Protein AF-A0A2G6EF07-F1 (afdb_monomer_lite)

Structure (mmCIF, N/CA/C/O backbone):
data_AF-A0A2G6EF07-F1
#
_entry.id   AF-A0A2G6EF07-F1
#
loop_
_atom_site.group_PDB
_atom_site.id
_atom_site.type_symbol
_atom_site.label_atom_id
_atom_site.label_alt_id
_atom_site.label_comp_id
_atom_site.label_asym_id
_atom_site.label_entity_id
_atom_site.label_seq_id
_atom_site.pdbx_PDB_ins_code
_atom_site.Cartn_x
_atom_site.Cartn_y
_atom_site.Cartn_z
_atom_site.occupancy
_atom_site.B_iso_or_equiv
_atom_site.auth_seq_id
_atom_site.auth_comp_id
_atom_site.auth_asym_id
_atom_site.auth_atom_id
_atom_site.pdbx_PDB_model_num
ATOM 1 N N . MET A 1 1 ? -58.472 3.103 -14.086 1.00 36.53 1 MET A N 1
ATOM 2 C CA . MET A 1 1 ? -58.640 4.545 -13.766 1.00 36.53 1 MET A CA 1
ATOM 3 C C . MET A 1 1 ? -57.363 4.994 -13.064 1.00 36.53 1 MET A C 1
ATOM 5 O O . MET A 1 1 ? -57.056 4.380 -12.065 1.00 36.53 1 MET A O 1
ATOM 9 N N . LYS A 1 2 ? -56.536 5.950 -13.488 1.00 37.47 2 LYS A N 1
ATOM 10 C CA . LYS A 1 2 ? -56.571 6.973 -14.540 1.00 37.47 2 LYS A CA 1
ATOM 11 C C . LYS A 1 2 ? -55.127 7.166 -15.034 1.00 37.47 2 LYS A C 1
ATOM 13 O O . LYS A 1 2 ? -54.228 7.330 -14.221 1.00 37.47 2 LYS A O 1
ATOM 18 N N . ALA A 1 3 ? -54.949 7.191 -16.350 1.00 42.94 3 ALA A N 1
ATOM 19 C CA . ALA A 1 3 ? -53.781 7.760 -17.009 1.00 42.94 3 ALA A CA 1
ATOM 20 C C . ALA A 1 3 ? -53.856 9.292 -16.958 1.00 42.94 3 ALA A C 1
ATOM 22 O O . ALA A 1 3 ? -54.953 9.832 -17.119 1.00 42.94 3 ALA A O 1
ATOM 23 N N . ARG A 1 4 ? -52.718 9.982 -16.814 1.00 43.59 4 ARG A N 1
ATOM 24 C CA . ARG A 1 4 ? -52.535 11.354 -17.310 1.00 43.59 4 ARG A CA 1
ATOM 25 C C . ARG A 1 4 ? -51.080 11.597 -17.719 1.00 43.59 4 ARG A C 1
ATOM 27 O O . ARG A 1 4 ? -50.196 11.710 -16.882 1.00 43.59 4 ARG A O 1
ATOM 34 N N . SER A 1 5 ? -50.902 11.670 -19.035 1.00 43.81 5 SER A N 1
ATOM 35 C CA . SER A 1 5 ? -49.857 12.401 -19.754 1.00 43.81 5 SER A CA 1
ATOM 36 C C . SER A 1 5 ? -49.979 13.921 -19.544 1.00 43.81 5 SER A C 1
ATOM 38 O O . SER A 1 5 ? -50.978 14.366 -18.975 1.00 43.81 5 SER A O 1
ATOM 40 N N . VAL A 1 6 ? -49.025 14.661 -20.140 1.00 36.97 6 VAL A N 1
ATOM 41 C CA . VAL A 1 6 ? -48.949 16.114 -20.463 1.00 36.97 6 VAL A CA 1
ATOM 42 C C . VAL A 1 6 ? -47.773 16.761 -19.716 1.00 36.97 6 VAL A C 1
ATOM 44 O O . VAL A 1 6 ? -47.653 16.574 -18.517 1.00 36.97 6 VAL A O 1
ATOM 47 N N . ALA A 1 7 ? -46.896 17.577 -20.296 1.00 32.59 7 ALA A N 1
ATOM 48 C CA . ALA A 1 7 ? -46.483 17.861 -21.667 1.00 32.59 7 ALA A CA 1
ATOM 49 C C . ALA A 1 7 ? -45.235 18.757 -21.566 1.00 32.59 7 ALA A C 1
ATOM 51 O O . ALA A 1 7 ? -45.038 19.470 -20.584 1.00 32.59 7 ALA A O 1
ATOM 52 N N . LEU A 1 8 ? -44.439 18.717 -22.627 1.00 36.16 8 LEU A N 1
ATOM 53 C CA . LEU A 1 8 ? -43.364 19.639 -22.969 1.00 36.16 8 LEU A CA 1
ATOM 54 C C . LEU A 1 8 ? -43.846 21.107 -22.975 1.00 36.16 8 LEU A C 1
ATOM 56 O O . LEU A 1 8 ? -44.898 21.395 -23.546 1.00 36.16 8 LEU A O 1
ATOM 60 N N . ALA A 1 9 ? -43.034 22.035 -22.465 1.00 32.41 9 ALA A N 1
ATOM 61 C CA . ALA A 1 9 ? -43.120 23.453 -22.817 1.00 32.41 9 ALA A CA 1
ATOM 62 C C . ALA A 1 9 ? -41.716 24.080 -22.857 1.00 32.41 9 ALA A C 1
ATOM 64 O O . ALA A 1 9 ? -41.118 24.394 -21.831 1.00 32.41 9 ALA A O 1
ATOM 65 N N . LEU A 1 10 ? -41.214 24.239 -24.084 1.00 32.50 10 LEU A N 1
ATOM 66 C CA . LEU A 1 10 ? -40.155 25.170 -24.461 1.00 32.50 10 LEU A CA 1
ATOM 67 C C . LEU A 1 10 ? -40.640 26.608 -24.215 1.00 32.50 10 LEU A C 1
ATOM 69 O O . LEU A 1 10 ? -41.714 26.971 -24.693 1.00 32.50 10 LEU A O 1
ATOM 73 N N . ALA A 1 11 ? -39.809 27.452 -23.606 1.00 32.22 11 ALA A N 1
ATOM 74 C CA . ALA A 1 11 ? -39.876 28.894 -23.818 1.00 32.22 11 ALA A CA 1
ATOM 75 C C . ALA A 1 11 ? -38.474 29.503 -23.731 1.00 32.22 11 ALA A C 1
ATOM 77 O O . ALA A 1 11 ? -37.816 29.471 -22.695 1.00 32.22 11 ALA A O 1
ATOM 78 N N . MET A 1 12 ? -38.041 30.028 -24.875 1.00 33.69 12 MET A N 1
ATOM 79 C CA . MET A 1 12 ? -36.867 30.869 -25.062 1.00 33.69 12 MET A CA 1
ATOM 80 C C . MET A 1 12 ? -36.991 32.165 -24.256 1.00 33.69 12 MET A C 1
ATOM 82 O O . MET A 1 12 ? -38.053 32.786 -24.260 1.00 33.69 12 MET A O 1
ATOM 86 N N . LEU A 1 13 ? -35.873 32.665 -23.733 1.00 31.97 13 LEU A N 1
ATOM 87 C CA . LEU A 1 13 ? -35.645 34.106 -23.707 1.00 31.97 13 LEU A CA 1
ATOM 88 C C . LEU A 1 13 ? -34.158 34.412 -23.869 1.00 31.97 13 LEU A C 1
ATOM 90 O O . LEU A 1 13 ? -33.326 34.112 -23.019 1.00 31.97 13 LEU A O 1
ATOM 94 N N . ALA A 1 14 ? -33.866 34.986 -25.032 1.00 34.47 14 ALA A N 1
ATOM 95 C CA . ALA A 1 14 ? -32.604 35.588 -25.394 1.00 34.47 14 ALA A CA 1
ATOM 96 C C . ALA A 1 14 ? -32.431 36.916 -24.642 1.00 34.47 14 ALA A C 1
ATOM 98 O O . ALA A 1 14 ? -33.328 37.759 -24.645 1.00 34.47 14 ALA A O 1
ATOM 99 N N . GLY A 1 15 ? -31.257 37.111 -24.050 1.00 31.45 15 GLY A N 1
ATOM 100 C CA . GLY A 1 15 ? -30.807 38.378 -23.488 1.00 31.45 15 GLY A CA 1
ATOM 101 C C . GLY A 1 15 ? -29.323 38.535 -23.778 1.00 31.45 15 GLY A C 1
ATOM 102 O O . GLY A 1 15 ? -28.492 37.893 -23.147 1.00 31.45 15 GLY A O 1
ATOM 103 N N . ALA A 1 16 ? -29.016 39.334 -24.795 1.00 37.06 16 ALA A N 1
ATOM 104 C CA . ALA A 1 16 ? -27.673 39.606 -25.275 1.00 37.06 16 ALA A CA 1
ATOM 105 C C . ALA A 1 16 ? -26.849 40.403 -24.251 1.00 37.06 16 ALA A C 1
ATOM 107 O O . ALA A 1 16 ? -27.264 41.478 -23.824 1.00 37.06 16 ALA A O 1
ATOM 108 N N . LEU A 1 17 ? -25.636 39.932 -23.962 1.00 36.09 17 LEU A N 1
ATOM 109 C CA . LEU A 1 17 ? -24.527 40.775 -23.524 1.00 36.09 17 LEU A CA 1
ATOM 110 C C . LEU A 1 17 ? -23.351 40.522 -24.465 1.00 36.09 17 LEU A C 1
ATOM 112 O O . LEU A 1 17 ? -22.680 39.496 -24.415 1.00 36.09 17 LEU A O 1
ATOM 116 N N . MET A 1 18 ? -23.159 41.478 -25.372 1.00 38.94 18 MET A N 1
ATOM 117 C CA . MET A 1 18 ? -21.941 41.629 -26.151 1.00 38.94 18 MET A CA 1
ATOM 118 C C . MET A 1 18 ? -20.821 42.103 -25.223 1.00 38.94 18 MET A C 1
ATOM 120 O O . MET A 1 18 ? -20.839 43.247 -24.771 1.00 38.94 18 MET A O 1
ATOM 124 N N . GLN A 1 19 ? -19.823 41.256 -24.996 1.00 42.25 19 GLN A N 1
ATOM 125 C CA . GLN A 1 19 ? -18.489 41.685 -24.593 1.00 42.25 19 GLN A CA 1
ATOM 126 C C . GLN A 1 19 ? -17.489 41.068 -25.564 1.00 42.25 19 GLN A C 1
ATOM 128 O O . GLN A 1 19 ? -17.275 39.859 -25.600 1.00 42.25 19 GLN A O 1
ATOM 133 N N . GLY A 1 20 ? -16.936 41.932 -26.412 1.00 40.44 20 GLY A N 1
ATOM 134 C CA . GLY A 1 20 ? -15.814 41.597 -27.266 1.00 40.44 20 GLY A CA 1
ATOM 135 C C . GLY A 1 20 ? -14.568 41.409 -26.414 1.00 40.44 20 GLY A C 1
ATOM 136 O O . GLY A 1 20 ? -14.108 42.352 -25.776 1.00 40.44 20 GLY A O 1
ATOM 137 N N . CYS A 1 21 ? -14.003 40.208 -26.461 1.00 38.09 21 CYS A N 1
ATOM 138 C CA . CYS A 1 21 ? -12.603 39.982 -26.148 1.00 38.09 21 CYS A CA 1
ATOM 139 C C . CYS A 1 21 ? -11.904 39.630 -27.457 1.00 38.09 21 CYS A C 1
ATOM 141 O O . CYS A 1 21 ? -12.291 38.707 -28.173 1.00 38.09 21 CYS A O 1
ATOM 143 N N . ALA A 1 22 ? -10.920 40.457 -27.792 1.00 36.41 22 ALA A N 1
ATOM 144 C CA . ALA A 1 22 ? -10.083 40.331 -28.962 1.00 36.41 22 ALA A CA 1
ATOM 145 C C . ALA A 1 22 ? -9.444 38.938 -29.028 1.00 36.41 22 ALA A C 1
ATOM 147 O O . ALA A 1 22 ? -8.891 38.440 -28.048 1.00 36.41 22 ALA A O 1
ATOM 148 N N . SER A 1 23 ? -9.502 38.342 -30.216 1.00 40.06 23 SER A N 1
ATOM 149 C CA . SER A 1 23 ? -8.785 37.126 -30.574 1.00 40.06 23 SER A CA 1
ATOM 150 C C . SER A 1 23 ? -7.283 37.420 -30.608 1.00 40.06 23 SER A C 1
ATOM 152 O O . SER A 1 23 ? -6.715 37.707 -31.659 1.00 40.06 23 SER A O 1
ATOM 154 N N . GLY A 1 24 ? -6.643 37.387 -29.441 1.00 34.88 24 GLY A N 1
ATOM 155 C CA . GLY A 1 24 ? -5.199 37.266 -29.320 1.00 34.88 24 GLY A CA 1
ATOM 156 C C . GLY A 1 24 ? -4.818 35.818 -29.593 1.00 34.88 24 GLY A C 1
ATOM 157 O O . GLY A 1 24 ? -4.947 34.964 -28.722 1.00 34.88 24 GLY A O 1
ATOM 158 N N . SER A 1 25 ? -4.378 35.527 -30.815 1.00 38.41 25 SER A N 1
ATOM 159 C CA . SER A 1 25 ? -3.672 34.289 -31.125 1.00 38.41 25 SER A CA 1
ATOM 160 C C . SER A 1 25 ? -2.367 34.279 -30.331 1.00 38.41 25 SER A C 1
ATOM 162 O O . SER A 1 25 ? -1.366 34.840 -30.780 1.00 38.41 25 SER A O 1
ATOM 164 N N . ASN A 1 26 ? -2.379 33.687 -29.136 1.00 36.84 26 ASN A N 1
ATOM 165 C CA . ASN A 1 26 ? -1.142 33.357 -28.446 1.00 36.84 26 ASN A CA 1
ATOM 166 C C . ASN A 1 26 ? -0.390 32.354 -29.330 1.00 36.84 26 ASN A C 1
ATOM 168 O O . ASN A 1 26 ? -0.936 31.282 -29.615 1.00 36.84 26 ASN A O 1
ATOM 172 N N . PRO A 1 27 ? 0.827 32.669 -29.806 1.00 37.47 27 PRO A N 1
ATOM 173 C CA . PRO A 1 27 ? 1.654 31.663 -30.439 1.00 37.47 27 PRO A CA 1
ATOM 174 C C . PRO A 1 27 ? 1.892 30.565 -29.402 1.00 37.47 27 PRO A C 1
ATOM 176 O O . PRO A 1 27 ? 2.454 30.823 -28.337 1.00 37.47 27 PRO A O 1
ATOM 179 N N . ARG A 1 28 ? 1.431 29.343 -29.704 1.00 37.25 28 ARG A N 1
ATOM 180 C CA . ARG A 1 28 ? 1.896 28.139 -29.011 1.00 37.25 28 ARG A CA 1
ATOM 181 C C . ARG A 1 28 ? 3.423 28.222 -28.973 1.00 37.25 28 ARG A C 1
ATOM 183 O O . ARG A 1 28 ? 4.017 28.346 -30.050 1.00 37.25 28 ARG A O 1
ATOM 190 N N . PRO A 1 29 ? 4.075 28.157 -27.802 1.00 39.28 29 PRO A N 1
ATOM 191 C CA . PRO A 1 29 ? 5.494 27.878 -27.773 1.00 39.28 29 PRO A CA 1
ATOM 192 C C . PRO A 1 29 ? 5.674 26.472 -28.352 1.00 39.28 29 PRO A C 1
ATOM 194 O O . PRO A 1 29 ? 5.520 25.467 -27.673 1.00 39.28 29 PRO A O 1
ATOM 197 N N . SER A 1 30 ? 5.975 26.415 -29.649 1.00 40.56 30 SER A N 1
ATOM 198 C CA . SER A 1 30 ? 6.574 25.273 -30.337 1.00 40.56 30 SER A CA 1
ATOM 199 C C . SER A 1 30 ? 8.021 25.137 -29.856 1.00 40.56 30 SER A C 1
ATOM 201 O O . SER A 1 30 ? 8.973 25.253 -30.626 1.00 40.56 30 SER A O 1
ATOM 203 N N . GLY A 1 31 ? 8.190 24.973 -28.550 1.00 38.69 31 GLY A N 1
ATOM 204 C CA . GLY A 1 31 ? 9.398 24.441 -27.964 1.00 38.69 31 GLY A CA 1
ATOM 205 C C . GLY A 1 31 ? 9.125 22.973 -27.729 1.00 38.69 31 GLY A C 1
ATOM 206 O O . GLY A 1 31 ? 8.597 22.622 -26.682 1.00 38.69 31 GLY A O 1
ATOM 207 N N . ALA A 1 32 ? 9.474 22.129 -28.699 1.00 41.34 32 ALA A N 1
ATOM 208 C CA . ALA A 1 32 ? 9.810 20.744 -28.413 1.00 41.34 32 ALA A CA 1
ATOM 209 C C . ALA A 1 32 ? 11.048 20.781 -27.504 1.00 41.34 32 ALA A C 1
ATOM 211 O O . ALA A 1 32 ? 12.185 20.694 -27.967 1.00 41.34 32 ALA A O 1
ATOM 212 N N . GLY A 1 33 ? 10.833 21.065 -26.218 1.00 38.72 33 GLY A N 1
ATOM 213 C CA . GLY A 1 33 ? 11.821 20.797 -25.195 1.00 38.72 33 GLY A CA 1
ATOM 214 C C . GLY A 1 33 ? 12.020 19.298 -25.240 1.00 38.72 33 GLY A C 1
ATOM 215 O O . GLY A 1 33 ? 11.061 18.555 -25.054 1.00 38.72 33 GLY A O 1
ATOM 216 N N . ALA A 1 34 ? 13.226 18.862 -25.599 1.00 41.41 34 ALA A N 1
ATOM 217 C CA . ALA A 1 34 ? 13.585 17.462 -25.498 1.00 41.41 34 ALA A CA 1
ATOM 218 C C . ALA A 1 34 ? 13.209 17.011 -24.086 1.00 41.41 34 ALA A C 1
ATOM 220 O O . ALA A 1 34 ? 13.721 17.572 -23.117 1.00 41.41 34 ALA A O 1
ATOM 221 N N . ILE A 1 35 ? 12.265 16.074 -23.992 1.00 46.84 35 ILE A N 1
ATOM 222 C CA . ILE A 1 35 ? 11.894 15.441 -22.735 1.00 46.84 35 ILE A CA 1
ATOM 223 C C . ILE A 1 35 ? 13.198 14.869 -22.190 1.00 46.84 35 ILE A C 1
ATOM 225 O O . ILE A 1 35 ? 13.818 13.996 -22.806 1.00 46.84 35 ILE A O 1
ATOM 229 N N . GLU A 1 36 ? 13.697 15.469 -21.113 1.00 49.44 36 GLU A N 1
ATOM 230 C CA . GLU A 1 36 ? 14.942 15.043 -20.503 1.00 49.44 36 GLU A CA 1
ATOM 231 C C . GLU A 1 36 ? 14.675 13.631 -19.983 1.00 49.44 36 GLU A C 1
ATOM 233 O O . GLU A 1 36 ? 13.863 13.437 -19.075 1.00 49.44 36 GLU A O 1
ATOM 238 N N . LYS A 1 37 ? 15.267 12.620 -20.641 1.00 54.72 37 LYS A N 1
ATOM 239 C CA . LYS A 1 37 ? 15.127 11.221 -20.221 1.00 54.72 37 LYS A CA 1
ATOM 240 C C . LYS A 1 37 ? 15.399 11.157 -18.721 1.00 54.72 37 LYS A C 1
ATOM 242 O O . LYS A 1 37 ? 16.347 11.819 -18.293 1.00 54.72 37 LYS A O 1
ATOM 247 N N . PRO A 1 38 ? 14.620 10.387 -17.938 1.00 54.72 38 PRO A N 1
ATOM 248 C CA . PRO A 1 38 ? 14.758 10.351 -16.490 1.00 54.72 38 PRO A CA 1
ATOM 249 C C . PRO A 1 38 ? 16.209 10.024 -16.137 1.00 54.72 38 PRO A C 1
ATOM 251 O O . PRO A 1 38 ? 16.686 8.899 -16.289 1.00 54.72 38 PRO A O 1
ATOM 254 N N . THR A 1 39 ? 16.934 11.060 -15.739 1.00 55.44 39 THR A N 1
ATOM 255 C CA . THR A 1 39 ? 18.313 11.000 -15.289 1.00 55.44 39 THR A CA 1
ATOM 256 C C . THR A 1 39 ? 18.269 11.196 -13.784 1.00 55.44 39 THR A C 1
ATOM 258 O O . THR A 1 39 ? 17.585 12.084 -13.286 1.00 55.44 39 THR A O 1
ATOM 261 N N . GLY A 1 40 ? 18.998 10.361 -13.044 1.00 60.44 40 GLY A N 1
ATOM 262 C CA . GLY A 1 40 ? 19.505 10.808 -11.748 1.00 60.44 40 GLY A CA 1
ATOM 263 C C . GLY A 1 40 ? 18.935 10.194 -10.474 1.00 60.44 40 GLY A C 1
ATOM 264 O O . GLY A 1 40 ? 19.213 10.754 -9.420 1.00 60.44 40 GLY A O 1
ATOM 265 N N . VAL A 1 41 ? 18.240 9.050 -10.494 1.00 73.06 41 VAL A N 1
ATOM 266 C CA . VAL A 1 41 ? 18.109 8.284 -9.238 1.00 73.06 41 VAL A CA 1
ATOM 267 C C . VAL A 1 41 ? 19.338 7.399 -9.081 1.00 73.06 41 VAL A C 1
ATOM 269 O O . VAL A 1 41 ? 19.594 6.520 -9.906 1.00 73.06 41 VAL A O 1
ATOM 272 N N . SER A 1 42 ? 20.122 7.682 -8.043 1.00 86.75 42 SER A N 1
ATOM 273 C CA . SER A 1 42 ? 21.303 6.900 -7.687 1.00 86.75 42 SER A CA 1
ATOM 274 C C . SER A 1 42 ? 20.888 5.479 -7.313 1.00 86.75 42 SER A C 1
ATOM 276 O O . SER A 1 42 ? 19.868 5.280 -6.651 1.00 86.75 42 SER A O 1
ATOM 278 N N . TRP A 1 43 ? 21.665 4.479 -7.727 1.00 90.56 43 TRP A N 1
ATOM 279 C CA . TRP A 1 43 ? 21.329 3.079 -7.456 1.00 90.56 43 TRP A CA 1
ATO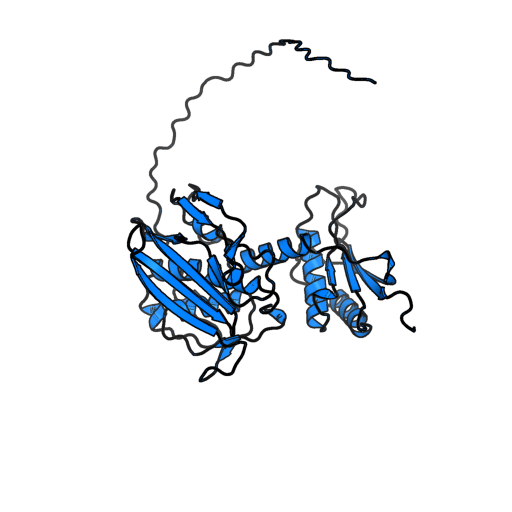M 280 C C . TRP A 1 43 ? 21.297 2.779 -5.945 1.00 90.56 43 TRP A C 1
ATOM 282 O O . TRP A 1 43 ? 20.553 1.906 -5.503 1.00 90.56 43 TRP A O 1
ATOM 292 N N . GLU A 1 44 ? 22.040 3.553 -5.149 1.00 92.50 44 GLU A N 1
ATOM 293 C CA . GLU A 1 44 ? 22.102 3.502 -3.689 1.00 92.50 44 GLU A CA 1
ATOM 294 C C . GLU A 1 44 ? 20.729 3.716 -3.037 1.00 92.50 44 GLU A C 1
ATOM 296 O O . GLU A 1 44 ? 20.449 3.134 -1.991 1.00 92.50 44 GLU A O 1
ATOM 301 N N . THR A 1 45 ? 19.839 4.494 -3.664 1.00 90.94 45 THR A N 1
ATOM 302 C CA . THR A 1 45 ? 18.467 4.715 -3.177 1.00 90.94 45 THR A CA 1
ATOM 303 C C . THR A 1 45 ? 17.631 3.432 -3.198 1.00 90.94 45 THR A C 1
ATOM 305 O O . THR A 1 45 ? 16.661 3.321 -2.452 1.00 90.94 45 THR A O 1
ATOM 308 N N . PHE A 1 46 ? 18.015 2.448 -4.013 1.00 92.88 46 PHE A N 1
ATOM 309 C CA . PHE A 1 46 ? 17.319 1.169 -4.149 1.00 92.88 46 PHE A CA 1
ATOM 310 C C . PHE A 1 46 ? 17.925 0.048 -3.305 1.00 92.88 46 PHE A C 1
ATOM 312 O O . PHE A 1 46 ? 17.516 -1.100 -3.459 1.00 92.88 46 PHE A O 1
ATOM 319 N N . VAL A 1 47 ? 18.900 0.345 -2.441 1.00 93.88 47 VAL A N 1
ATOM 320 C CA . VAL A 1 47 ? 19.494 -0.640 -1.532 1.00 93.88 47 VAL A CA 1
ATOM 321 C C . VAL A 1 47 ? 18.565 -0.822 -0.323 1.00 93.88 47 VAL A C 1
ATOM 323 O O . VAL A 1 47 ? 18.394 0.128 0.441 1.00 93.88 47 VAL A O 1
ATOM 326 N N . PRO A 1 48 ? 17.974 -2.016 -0.110 1.00 93.00 48 PRO A N 1
ATOM 327 C CA . PRO A 1 48 ? 17.217 -2.310 1.105 1.00 93.00 48 PRO A CA 1
ATOM 328 C C . PRO A 1 48 ? 18.095 -2.199 2.352 1.00 93.00 48 PRO A C 1
ATOM 330 O O . PRO A 1 48 ? 19.247 -2.649 2.349 1.00 93.00 48 PRO A O 1
ATOM 333 N N . ASN A 1 49 ? 17.526 -1.686 3.441 1.00 92.38 49 ASN A N 1
ATOM 334 C CA . ASN A 1 49 ? 18.177 -1.625 4.750 1.00 92.38 49 ASN A CA 1
ATOM 335 C C . ASN A 1 49 ? 18.529 -3.029 5.245 1.00 92.38 49 ASN A C 1
ATOM 337 O O . ASN A 1 49 ? 19.601 -3.269 5.809 1.00 92.38 49 ASN A O 1
ATOM 341 N N . VAL A 1 50 ? 17.625 -3.978 5.007 1.00 82.06 50 VAL A N 1
ATOM 342 C CA . VAL A 1 50 ? 17.784 -5.370 5.385 1.00 82.06 50 VAL A CA 1
ATOM 343 C C . VAL A 1 50 ? 18.040 -6.180 4.117 1.00 82.06 50 VAL A C 1
ATOM 345 O O . VAL A 1 50 ? 17.120 -6.518 3.384 1.00 82.06 50 VAL A O 1
ATOM 348 N N . SER A 1 51 ? 19.302 -6.558 3.888 1.00 70.19 51 SER A N 1
ATOM 349 C CA . SER A 1 51 ? 19.751 -7.543 2.880 1.00 70.19 51 SER A CA 1
ATOM 350 C C . SER A 1 51 ? 20.059 -7.091 1.448 1.00 70.19 51 SER A C 1
ATOM 352 O O . SER A 1 51 ? 20.156 -7.952 0.580 1.00 70.19 51 SER A O 1
ATOM 354 N N . GLY A 1 52 ? 20.323 -5.812 1.180 1.00 72.44 52 GLY A N 1
ATOM 355 C CA . GLY A 1 52 ? 20.681 -5.374 -0.176 1.00 72.44 52 GLY A CA 1
ATOM 356 C C . GLY A 1 52 ? 21.906 -6.068 -0.793 1.00 72.44 52 GLY A C 1
ATOM 357 O O . GLY A 1 52 ? 22.973 -6.150 -0.182 1.00 72.44 52 GLY A O 1
ATOM 358 N N . GLY A 1 53 ? 21.749 -6.558 -2.026 1.00 83.12 53 GLY A N 1
ATOM 359 C CA . GLY A 1 53 ? 22.845 -6.990 -2.894 1.00 83.12 53 GLY A CA 1
ATOM 360 C C . GLY A 1 53 ? 23.133 -5.904 -3.929 1.00 83.12 53 GLY A C 1
ATOM 361 O O . GLY A 1 53 ? 22.312 -5.686 -4.818 1.00 83.12 53 GLY A O 1
ATOM 362 N N . THR A 1 54 ? 24.277 -5.223 -3.822 1.00 90.44 54 THR A N 1
ATOM 363 C CA . THR A 1 54 ? 24.564 -4.017 -4.625 1.00 90.44 54 THR A CA 1
ATOM 364 C C . THR A 1 54 ? 24.980 -4.319 -6.063 1.00 90.44 54 THR A C 1
ATOM 366 O O . THR A 1 54 ? 24.661 -3.546 -6.956 1.00 90.44 54 THR A O 1
ATOM 369 N N . GLU A 1 55 ? 25.591 -5.476 -6.326 1.00 93.75 55 GLU A N 1
ATOM 370 C CA . GLU A 1 55 ? 26.137 -5.837 -7.647 1.00 93.75 55 GLU A CA 1
ATOM 371 C C . GLU A 1 55 ? 25.104 -5.731 -8.787 1.00 93.75 55 GLU A C 1
ATOM 373 O O . GLU A 1 55 ? 25.373 -5.167 -9.850 1.00 93.75 55 GLU A O 1
ATOM 378 N N . ALA A 1 56 ? 23.882 -6.225 -8.562 1.00 93.19 56 ALA A N 1
ATOM 379 C CA . ALA A 1 56 ? 22.818 -6.158 -9.564 1.00 93.19 56 ALA A CA 1
ATOM 380 C C . ALA A 1 56 ? 22.283 -4.727 -9.774 1.00 93.19 56 ALA A C 1
ATOM 382 O O . ALA A 1 56 ? 21.790 -4.405 -10.855 1.00 93.19 56 ALA A O 1
ATOM 383 N N . LEU A 1 57 ? 22.370 -3.870 -8.753 1.00 94.56 57 LEU A N 1
ATOM 384 C CA . LEU A 1 57 ? 21.965 -2.466 -8.830 1.00 94.56 57 LEU A CA 1
ATOM 385 C C . LEU A 1 57 ? 23.021 -1.631 -9.564 1.00 94.56 57 LEU A C 1
ATOM 387 O O . LEU A 1 57 ? 22.676 -0.896 -10.483 1.00 94.56 57 LEU A O 1
ATOM 391 N N . GLU A 1 58 ? 24.298 -1.806 -9.217 1.00 94.38 58 GLU A N 1
ATOM 392 C CA . GLU A 1 58 ? 25.445 -1.104 -9.815 1.00 94.38 58 GLU A CA 1
ATOM 393 C C . GLU A 1 58 ? 25.562 -1.346 -11.327 1.00 94.38 58 GLU A C 1
ATOM 395 O O . GLU A 1 58 ? 25.975 -0.468 -12.084 1.00 94.38 58 GLU A O 1
ATOM 400 N N . THR A 1 59 ? 25.184 -2.543 -11.781 1.00 94.69 59 THR A N 1
ATOM 401 C CA . THR A 1 59 ? 25.221 -2.931 -13.199 1.00 94.69 59 THR A CA 1
ATOM 402 C C . THR A 1 59 ? 23.967 -2.533 -13.979 1.00 94.69 59 THR A C 1
ATOM 404 O O . THR A 1 59 ? 23.950 -2.625 -15.209 1.00 94.69 59 THR A O 1
ATOM 407 N N . SER A 1 60 ? 22.916 -2.073 -13.296 1.00 94.75 60 SER A N 1
ATOM 408 C CA . SER A 1 60 ? 21.664 -1.661 -13.926 1.00 94.75 60 SER A CA 1
ATOM 409 C C . SER A 1 60 ? 21.714 -0.201 -14.365 1.00 94.75 60 SER A C 1
ATOM 411 O O . SER A 1 60 ? 22.190 0.678 -13.652 1.00 94.75 60 SER A O 1
ATOM 413 N N . SER A 1 61 ? 21.174 0.086 -15.551 1.00 93.12 61 SER A N 1
ATOM 414 C CA . SER A 1 61 ? 21.043 1.476 -15.998 1.00 93.12 61 SER A CA 1
ATOM 415 C C . SER A 1 61 ? 20.031 2.245 -15.128 1.00 93.12 61 SER A C 1
ATOM 417 O O . SER A 1 61 ? 19.037 1.647 -14.704 1.00 93.12 61 SER A O 1
ATOM 419 N N . PRO A 1 62 ? 20.192 3.569 -14.934 1.00 90.50 62 PRO A N 1
ATOM 420 C CA . PRO A 1 62 ? 19.220 4.382 -14.196 1.00 90.50 62 PRO A CA 1
ATOM 421 C C . PRO A 1 62 ? 17.791 4.280 -14.747 1.00 90.50 62 PRO A C 1
ATOM 423 O O . PRO A 1 62 ? 16.831 4.221 -13.984 1.00 90.50 62 PRO A O 1
ATOM 426 N N . LEU A 1 63 ? 17.650 4.193 -16.075 1.00 90.12 63 LEU A N 1
ATOM 427 C CA . LEU A 1 63 ? 16.353 4.023 -16.730 1.00 90.12 63 LEU A CA 1
ATOM 428 C C . LEU A 1 63 ? 15.701 2.682 -16.366 1.00 90.12 63 LEU A C 1
ATOM 430 O O . LEU A 1 63 ? 14.505 2.634 -16.097 1.00 90.12 63 LEU A O 1
ATOM 434 N N . GLU A 1 64 ? 16.477 1.597 -16.326 1.00 93.38 64 GLU A N 1
ATOM 435 C CA . GLU A 1 64 ? 15.957 0.288 -15.917 1.00 93.38 64 GLU A CA 1
ATOM 436 C C . GLU A 1 64 ? 15.541 0.292 -14.444 1.00 93.38 64 GLU A C 1
ATOM 438 O O . GLU A 1 64 ? 14.447 -0.165 -14.125 1.00 93.38 64 GLU A O 1
ATOM 443 N N . LEU A 1 65 ? 16.357 0.862 -13.552 1.00 93.69 65 LEU A N 1
ATOM 444 C CA . LEU A 1 65 ? 16.012 0.983 -12.131 1.00 93.69 65 LEU A CA 1
ATOM 445 C C . LEU A 1 65 ? 14.726 1.788 -11.923 1.00 93.69 65 LEU A C 1
ATOM 447 O O . LEU A 1 65 ? 13.871 1.392 -11.132 1.00 93.69 65 LEU A O 1
ATOM 451 N N . HIS A 1 66 ? 14.539 2.863 -12.691 1.00 91.31 66 HIS A N 1
ATOM 452 C CA . HIS A 1 66 ? 13.302 3.630 -12.663 1.00 91.31 66 HIS A CA 1
ATOM 453 C C . HIS A 1 66 ? 12.090 2.789 -13.091 1.00 91.31 66 HIS A C 1
ATOM 455 O O . HIS A 1 66 ? 11.095 2.748 -12.369 1.00 91.31 66 HIS A O 1
ATOM 461 N N . ARG A 1 67 ? 12.172 2.041 -14.199 1.00 93.94 67 ARG A N 1
ATOM 462 C CA . ARG A 1 67 ? 11.081 1.142 -14.625 1.00 93.94 67 ARG A CA 1
ATOM 463 C C . ARG A 1 67 ? 10.753 0.099 -13.563 1.00 93.94 67 ARG A C 1
ATOM 465 O O . ARG A 1 67 ? 9.587 -0.117 -13.245 1.00 93.94 67 ARG A O 1
ATOM 472 N N . LEU A 1 68 ? 11.785 -0.524 -12.994 1.00 95.81 68 LEU A N 1
ATOM 473 C CA . LEU A 1 68 ? 11.627 -1.507 -11.927 1.00 95.81 68 LEU A CA 1
ATOM 474 C C . LEU A 1 68 ? 10.969 -0.893 -10.689 1.00 95.81 68 LEU A C 1
ATOM 476 O O . LEU A 1 68 ? 10.155 -1.565 -10.064 1.00 95.81 68 LEU A O 1
ATOM 480 N N . SER A 1 69 ? 11.258 0.373 -10.368 1.00 94.50 69 SER A N 1
ATOM 481 C CA . SER A 1 69 ? 10.620 1.076 -9.247 1.00 94.50 69 SER A CA 1
ATOM 482 C C . SER A 1 69 ? 9.130 1.316 -9.472 1.00 94.50 69 SER A C 1
ATOM 484 O O . SER A 1 69 ? 8.349 1.154 -8.538 1.00 94.50 69 SER A O 1
ATOM 486 N N . LEU A 1 70 ? 8.710 1.619 -10.706 1.00 93.94 70 LEU A N 1
ATOM 487 C CA . LEU A 1 70 ? 7.294 1.789 -11.042 1.00 93.94 70 LEU A CA 1
ATOM 488 C C . LEU A 1 70 ? 6.545 0.458 -10.917 1.00 93.94 70 LEU A C 1
ATOM 490 O O . LEU A 1 70 ? 5.492 0.385 -10.287 1.00 93.94 70 LEU A O 1
ATOM 494 N N . VAL A 1 71 ? 7.128 -0.619 -11.447 1.00 96.69 71 VAL A N 1
ATOM 495 C CA . VAL A 1 71 ? 6.555 -1.968 -11.343 1.00 96.69 71 VAL A CA 1
ATOM 496 C C . VAL A 1 71 ? 6.485 -2.437 -9.889 1.00 96.69 71 VAL A C 1
ATOM 498 O O . VAL A 1 71 ? 5.441 -2.917 -9.453 1.00 96.69 71 VAL A O 1
ATOM 501 N N . ALA A 1 72 ? 7.566 -2.279 -9.121 1.00 96.56 72 ALA A N 1
ATOM 502 C CA . ALA A 1 72 ? 7.594 -2.636 -7.705 1.00 96.56 72 ALA A CA 1
ATOM 503 C C . ALA A 1 72 ? 6.551 -1.842 -6.911 1.00 96.56 72 ALA A C 1
ATOM 505 O O . ALA A 1 72 ? 5.785 -2.434 -6.158 1.00 96.56 72 ALA A O 1
ATOM 506 N N . THR A 1 73 ? 6.461 -0.530 -7.137 1.00 94.75 73 THR A N 1
ATOM 507 C CA . THR A 1 73 ? 5.459 0.334 -6.499 1.00 94.75 73 THR A CA 1
ATOM 508 C C . THR A 1 73 ? 4.040 -0.127 -6.815 1.00 94.75 73 THR A C 1
ATOM 510 O O . THR A 1 73 ? 3.218 -0.224 -5.907 1.00 94.75 73 THR A O 1
ATOM 513 N N . ASN A 1 74 ? 3.750 -0.483 -8.070 1.00 95.19 74 ASN A N 1
ATOM 514 C CA . ASN A 1 74 ? 2.438 -0.996 -8.469 1.00 95.19 74 ASN A CA 1
ATOM 515 C C . ASN A 1 74 ? 2.065 -2.286 -7.723 1.00 95.19 74 ASN A C 1
ATOM 517 O O . ASN A 1 74 ? 0.999 -2.371 -7.120 1.00 95.19 74 ASN A O 1
ATOM 521 N N . LEU A 1 75 ? 2.965 -3.273 -7.712 1.00 96.25 75 LEU A N 1
ATOM 522 C CA . LEU A 1 75 ? 2.708 -4.567 -7.076 1.00 96.25 75 LEU A CA 1
ATOM 523 C C . LEU A 1 75 ? 2.639 -4.461 -5.545 1.00 96.25 75 LEU A C 1
ATOM 525 O O . LEU A 1 75 ? 1.754 -5.046 -4.927 1.00 96.25 75 LEU A O 1
ATOM 529 N N . VAL A 1 76 ? 3.548 -3.707 -4.922 1.00 95.44 76 VAL A N 1
ATOM 530 C CA . VAL A 1 76 ? 3.593 -3.555 -3.459 1.00 95.44 76 VAL A CA 1
ATOM 531 C C . VAL A 1 76 ? 2.415 -2.730 -2.955 1.00 95.44 76 VAL A C 1
ATOM 533 O O . VAL A 1 76 ? 1.823 -3.091 -1.943 1.00 95.44 76 VAL A O 1
ATOM 536 N N . SER A 1 77 ? 2.029 -1.661 -3.656 1.00 92.25 77 SER A N 1
ATOM 537 C CA . SER A 1 77 ? 0.878 -0.852 -3.237 1.00 92.25 77 SER A CA 1
ATOM 538 C C . SER A 1 77 ? -0.443 -1.618 -3.332 1.00 92.25 77 SER A C 1
ATOM 540 O O . SER A 1 77 ? -1.318 -1.439 -2.487 1.00 92.25 77 SER A O 1
ATOM 542 N N . ALA A 1 78 ? -0.580 -2.532 -4.294 1.00 92.00 78 ALA A N 1
ATOM 543 C CA . ALA A 1 78 ? -1.699 -3.467 -4.334 1.00 92.00 78 ALA A CA 1
ATOM 544 C C . ALA A 1 78 ? -1.633 -4.525 -3.220 1.00 92.00 78 ALA A C 1
ATOM 546 O O . ALA A 1 78 ? -2.651 -4.831 -2.609 1.00 92.00 78 ALA A O 1
ATOM 547 N N . ALA A 1 79 ? -0.448 -5.051 -2.893 1.00 92.38 79 ALA A N 1
ATOM 548 C CA . ALA A 1 79 ? -0.288 -5.988 -1.778 1.00 92.38 79 ALA A CA 1
ATOM 549 C C . ALA A 1 79 ? -0.601 -5.342 -0.415 1.00 92.38 79 ALA A C 1
ATOM 551 O O . ALA A 1 79 ? -1.252 -5.961 0.423 1.00 92.38 79 ALA A O 1
ATOM 552 N N . ALA A 1 80 ? -0.206 -4.082 -0.215 1.00 90.31 80 ALA A N 1
ATOM 553 C CA . ALA A 1 80 ? -0.498 -3.297 0.989 1.00 90.31 80 ALA A CA 1
ATOM 554 C C . ALA A 1 80 ? -1.990 -2.988 1.161 1.00 90.31 80 ALA A C 1
ATOM 556 O O . ALA A 1 80 ? -2.462 -2.714 2.262 1.00 90.31 80 ALA A O 1
ATOM 557 N N . GLN A 1 81 ? -2.740 -3.083 0.069 1.00 87.75 81 GLN A N 1
ATOM 558 C CA . GLN A 1 81 ? -4.189 -3.075 0.055 1.00 87.75 81 GLN A CA 1
ATOM 559 C C . GLN A 1 81 ? -4.779 -4.471 0.327 1.00 87.75 81 GLN A C 1
ATOM 561 O O . GLN A 1 81 ? -5.957 -4.693 0.110 1.00 87.75 81 GLN A O 1
ATOM 566 N N . ILE A 1 82 ? -4.069 -5.474 0.814 1.00 88.31 82 ILE A N 1
ATOM 567 C CA . ILE A 1 82 ? -4.731 -6.732 1.191 1.00 88.31 82 ILE A CA 1
ATOM 568 C C . ILE A 1 82 ? -4.777 -6.779 2.715 1.00 88.31 82 ILE A C 1
ATOM 570 O O . ILE A 1 82 ? -3.713 -6.782 3.322 1.00 88.31 82 ILE A O 1
ATOM 574 N N . PRO A 1 83 ? -5.964 -6.819 3.363 1.00 85.19 83 PRO A N 1
ATOM 575 C CA . PRO A 1 83 ? -6.051 -6.802 4.829 1.00 85.19 83 PRO A CA 1
ATOM 576 C C . PRO A 1 83 ? -5.223 -7.910 5.490 1.00 85.19 83 PRO A C 1
ATOM 578 O O . PRO A 1 83 ? -4.559 -7.695 6.498 1.00 85.19 83 PRO A O 1
ATOM 581 N N . ALA A 1 84 ? -5.182 -9.091 4.868 1.00 86.00 84 ALA A N 1
ATOM 582 C CA . ALA A 1 84 ? -4.362 -10.207 5.329 1.00 86.00 84 ALA A CA 1
ATOM 583 C C . ALA A 1 84 ? -2.846 -9.945 5.248 1.00 86.00 84 ALA A C 1
ATOM 585 O O . ALA A 1 84 ? -2.083 -10.752 5.774 1.00 86.00 84 ALA A O 1
ATOM 586 N N . LEU A 1 85 ? -2.410 -8.879 4.576 1.00 90.56 85 LEU A N 1
ATOM 587 C CA . LEU A 1 85 ? -1.025 -8.454 4.384 1.00 90.56 85 LEU A CA 1
ATOM 588 C C . LEU A 1 85 ? -0.763 -7.068 4.979 1.00 90.56 85 LEU A C 1
ATOM 590 O O . LEU A 1 85 ? 0.179 -6.411 4.554 1.00 90.56 85 LEU A O 1
ATOM 594 N N . ASP A 1 86 ? -1.565 -6.595 5.929 1.00 86.25 86 ASP A N 1
ATOM 595 C CA . ASP A 1 86 ? -1.347 -5.278 6.522 1.00 86.25 86 ASP A CA 1
ATOM 596 C C . ASP A 1 86 ? 0.078 -5.143 7.108 1.00 86.25 86 ASP A C 1
ATOM 598 O O . ASP A 1 86 ? 0.560 -6.037 7.812 1.00 86.25 86 ASP A O 1
ATOM 602 N N . ALA A 1 87 ? 0.765 -4.048 6.766 1.00 88.06 87 ALA A N 1
ATOM 603 C CA . ALA A 1 87 ? 2.175 -3.834 7.089 1.00 88.06 87 ALA A CA 1
ATOM 604 C C . ALA A 1 87 ? 2.454 -3.714 8.596 1.00 88.06 87 ALA A C 1
ATOM 606 O O . ALA A 1 87 ? 3.537 -4.110 9.030 1.00 88.06 87 ALA A O 1
ATOM 607 N N . ASP A 1 88 ? 1.489 -3.242 9.392 1.00 83.06 88 ASP A N 1
ATOM 608 C CA . ASP A 1 88 ? 1.676 -3.039 10.836 1.00 83.06 88 ASP A CA 1
ATOM 609 C C . ASP A 1 88 ? 1.752 -4.377 11.589 1.00 83.06 88 ASP A C 1
ATOM 611 O O . ASP A 1 88 ? 2.454 -4.503 12.594 1.00 83.06 88 ASP A O 1
ATOM 615 N N . ASP A 1 89 ? 1.070 -5.399 11.064 1.00 84.69 89 ASP A N 1
ATOM 616 C CA . ASP A 1 89 ? 0.924 -6.714 11.695 1.00 84.69 89 ASP A CA 1
ATOM 617 C C . ASP A 1 89 ? 1.674 -7.830 10.941 1.00 84.69 89 ASP A C 1
ATOM 619 O O . ASP A 1 89 ? 1.629 -9.006 11.324 1.00 84.69 89 ASP A O 1
ATOM 623 N N . THR A 1 90 ? 2.396 -7.488 9.867 1.00 91.06 90 THR A N 1
ATOM 624 C CA . THR A 1 90 ? 3.043 -8.468 8.985 1.00 91.06 90 THR A CA 1
ATOM 625 C C . THR A 1 90 ? 4.558 -8.299 8.930 1.00 91.06 90 THR A C 1
ATOM 627 O O . THR A 1 90 ? 5.089 -7.318 8.418 1.00 91.06 90 THR A O 1
ATOM 630 N N . VAL A 1 91 ? 5.273 -9.349 9.349 1.00 95.06 91 VAL A N 1
ATOM 631 C CA . VAL A 1 91 ? 6.707 -9.507 9.071 1.00 95.06 91 VAL A CA 1
ATOM 632 C C . VAL A 1 91 ? 6.888 -10.385 7.837 1.00 95.06 91 VAL A C 1
ATOM 634 O O . VAL A 1 91 ? 6.628 -11.593 7.879 1.00 95.06 91 VAL A O 1
ATOM 637 N N . LEU A 1 92 ? 7.366 -9.789 6.749 1.00 96.62 92 LEU A N 1
ATOM 638 C CA . LEU A 1 92 ? 7.647 -10.490 5.501 1.00 96.62 92 LEU A CA 1
ATOM 639 C C . LEU A 1 92 ? 8.963 -11.258 5.601 1.00 96.62 92 LEU A C 1
ATOM 641 O O . LEU A 1 92 ? 9.971 -10.758 6.103 1.00 96.62 92 LEU A O 1
ATOM 645 N N . GLN A 1 93 ? 8.966 -12.493 5.111 1.00 96.12 93 GLN A N 1
ATOM 646 C CA . GLN A 1 93 ? 10.157 -13.330 5.059 1.00 96.12 93 GLN A CA 1
ATOM 647 C C . GLN A 1 93 ? 10.750 -13.272 3.656 1.00 96.12 93 GLN A C 1
ATOM 649 O O . GLN A 1 93 ? 10.074 -13.593 2.683 1.00 96.12 93 GLN A O 1
ATOM 654 N N . VAL A 1 94 ? 12.016 -12.888 3.547 1.00 96.38 94 VAL A N 1
ATOM 655 C CA . VAL A 1 94 ? 12.683 -12.678 2.257 1.00 96.38 94 VAL A CA 1
ATOM 656 C C . VAL A 1 94 ? 13.991 -13.458 2.191 1.00 96.38 94 VAL A C 1
ATOM 658 O O . VAL A 1 94 ? 14.679 -13.627 3.197 1.00 96.38 94 VAL A O 1
ATOM 661 N N . GLN A 1 95 ? 14.372 -13.917 1.003 1.00 94.81 95 GLN A N 1
ATOM 662 C CA . GLN A 1 95 ? 15.764 -14.293 0.738 1.00 94.81 95 GLN A CA 1
ATOM 663 C C . GLN A 1 95 ? 16.554 -13.066 0.294 1.00 94.81 95 GLN A C 1
ATOM 665 O O . GLN A 1 95 ? 15.978 -12.099 -0.193 1.00 94.81 95 GLN A O 1
ATOM 670 N N . ARG A 1 96 ? 17.885 -13.111 0.413 1.00 94.19 96 ARG A N 1
ATOM 671 C CA . ARG A 1 96 ? 18.739 -12.042 -0.120 1.00 94.19 96 ARG A CA 1
ATOM 672 C C . ARG A 1 96 ? 18.490 -11.893 -1.635 1.00 94.19 96 ARG A C 1
ATOM 674 O O . ARG A 1 96 ? 18.648 -12.883 -2.352 1.00 94.19 96 ARG A O 1
ATOM 681 N N . PRO A 1 97 ? 18.119 -10.701 -2.136 1.00 94.62 97 PRO A N 1
ATOM 682 C CA . PRO A 1 97 ? 17.858 -10.500 -3.553 1.00 94.62 97 PRO A CA 1
ATOM 683 C C . PRO A 1 97 ? 19.146 -10.646 -4.370 1.00 94.62 97 PRO A C 1
ATOM 685 O O . PRO A 1 97 ? 20.201 -10.133 -4.002 1.00 94.62 97 PRO A O 1
ATOM 688 N N . THR A 1 98 ? 19.046 -11.332 -5.507 1.00 94.31 98 THR A N 1
ATOM 689 C CA . THR A 1 98 ? 20.149 -11.525 -6.467 1.00 94.31 98 THR A CA 1
ATOM 690 C C . THR A 1 98 ? 19.949 -10.736 -7.762 1.00 94.31 98 THR A C 1
ATOM 692 O O . THR A 1 98 ? 20.789 -10.783 -8.654 1.00 94.31 98 THR A O 1
ATOM 695 N N . SER A 1 99 ? 18.837 -10.008 -7.879 1.00 96.12 99 SER A N 1
ATOM 696 C CA . SER A 1 99 ? 18.472 -9.225 -9.060 1.00 96.12 99 SER A CA 1
ATOM 697 C C . SER A 1 99 ? 18.187 -7.771 -8.689 1.00 96.12 99 SER A C 1
ATOM 699 O O . SER A 1 99 ? 17.847 -7.468 -7.542 1.00 96.12 99 SER A O 1
ATOM 701 N N . ALA A 1 100 ? 18.280 -6.867 -9.667 1.00 96.38 100 ALA A N 1
ATOM 702 C CA . ALA A 1 100 ? 17.910 -5.467 -9.476 1.00 96.38 100 ALA A CA 1
ATOM 703 C C . ALA A 1 100 ? 16.436 -5.332 -9.071 1.00 96.38 100 ALA A C 1
ATOM 705 O O . ALA A 1 100 ? 16.122 -4.606 -8.135 1.00 96.38 100 ALA A O 1
ATOM 706 N N . PHE A 1 101 ? 15.545 -6.106 -9.708 1.00 97.19 101 PHE A N 1
ATOM 707 C CA . PHE A 1 101 ? 14.120 -6.095 -9.378 1.00 97.19 101 PHE A CA 1
ATOM 708 C C . PHE A 1 101 ? 13.866 -6.508 -7.927 1.00 97.19 101 PHE A C 1
ATOM 710 O O . PHE A 1 101 ? 13.131 -5.821 -7.235 1.00 97.19 101 PHE A O 1
ATOM 717 N N . GLY A 1 102 ? 14.522 -7.565 -7.440 1.00 96.88 102 GLY A N 1
ATOM 718 C CA . GLY A 1 102 ? 14.390 -7.990 -6.046 1.00 96.88 102 GLY A CA 1
ATOM 719 C C . GLY A 1 102 ? 14.835 -6.936 -5.036 1.00 96.88 102 GLY A C 1
ATOM 720 O O . GLY A 1 102 ? 14.172 -6.743 -4.023 1.00 96.88 102 GLY A O 1
ATOM 721 N N . ASN A 1 103 ? 15.939 -6.235 -5.315 1.00 97.00 103 ASN A N 1
ATOM 722 C CA . ASN A 1 103 ? 16.405 -5.146 -4.455 1.00 97.00 103 ASN A CA 1
ATOM 723 C C . ASN A 1 103 ? 15.405 -3.985 -4.435 1.00 97.00 103 ASN A C 1
ATOM 725 O O . ASN A 1 103 ? 14.984 -3.565 -3.363 1.00 97.00 103 ASN A O 1
ATOM 729 N N . VAL A 1 104 ? 14.977 -3.522 -5.614 1.00 96.44 104 VAL A N 1
ATOM 730 C CA . VAL A 1 104 ? 13.988 -2.444 -5.735 1.00 96.44 104 VAL A CA 1
ATOM 731 C C . VAL A 1 104 ? 12.683 -2.828 -5.031 1.00 96.44 104 VAL A C 1
ATOM 733 O O . VAL A 1 104 ? 12.171 -2.050 -4.237 1.00 96.44 104 VAL A O 1
ATOM 736 N N . LEU A 1 105 ? 12.196 -4.052 -5.242 1.00 96.94 105 LEU A N 1
ATOM 737 C CA . LEU A 1 105 ? 10.983 -4.582 -4.624 1.00 96.94 105 LEU A CA 1
ATOM 738 C C . LEU A 1 105 ? 11.054 -4.579 -3.092 1.00 96.94 105 LEU A C 1
ATOM 740 O O . LEU A 1 105 ? 10.127 -4.115 -2.434 1.00 96.94 105 LEU A O 1
ATOM 744 N N . PHE A 1 106 ? 12.145 -5.079 -2.508 1.00 96.62 106 PHE A N 1
ATOM 745 C CA . PHE A 1 106 ? 12.298 -5.107 -1.051 1.00 96.62 106 PHE A CA 1
ATOM 746 C C . PHE A 1 106 ? 12.475 -3.715 -0.459 1.00 96.62 106 PHE A C 1
ATOM 748 O O . PHE A 1 106 ? 11.906 -3.440 0.593 1.00 96.62 106 PHE A O 1
ATOM 755 N N . LYS A 1 107 ? 13.171 -2.815 -1.159 1.00 95.75 107 LYS A N 1
ATOM 756 C CA . LYS A 1 107 ? 13.226 -1.410 -0.763 1.00 95.75 107 LYS A CA 1
ATOM 757 C C . LYS A 1 107 ? 11.829 -0.783 -0.756 1.00 95.75 107 LYS A C 1
ATOM 759 O O . LYS A 1 107 ? 11.481 -0.104 0.200 1.00 95.75 107 LYS A O 1
ATOM 764 N N . THR A 1 108 ? 11.004 -1.067 -1.765 1.00 95.50 108 THR A N 1
ATOM 765 C CA . THR A 1 108 ? 9.613 -0.594 -1.814 1.00 95.50 108 THR A CA 1
ATOM 766 C C . THR A 1 108 ? 8.766 -1.153 -0.665 1.00 95.50 108 THR A C 1
ATOM 768 O O . THR A 1 108 ? 7.970 -0.413 -0.100 1.00 95.50 108 THR A O 1
ATOM 771 N N . PHE A 1 109 ? 8.944 -2.418 -0.268 1.00 96.00 109 PHE A N 1
ATOM 772 C CA . PHE A 1 109 ? 8.273 -2.952 0.926 1.00 96.00 109 PHE A CA 1
ATOM 773 C C . PHE A 1 109 ? 8.681 -2.213 2.208 1.00 96.00 109 PHE A C 1
ATOM 775 O O . PHE A 1 109 ? 7.810 -1.869 3.004 1.00 96.00 109 PHE A O 1
ATOM 782 N N . GLU A 1 110 ? 9.976 -1.939 2.399 1.00 94.38 110 GLU A N 1
ATOM 783 C CA . GLU A 1 110 ? 10.454 -1.147 3.543 1.00 94.38 110 GLU A CA 1
ATOM 784 C C . GLU A 1 110 ? 9.875 0.275 3.528 1.00 94.38 110 GLU A C 1
ATOM 786 O O . GLU A 1 110 ? 9.450 0.768 4.569 1.00 94.38 110 GLU A O 1
ATOM 791 N N . ASP A 1 111 ? 9.797 0.911 2.354 1.00 92.19 111 ASP A N 1
ATOM 792 C CA . ASP A 1 111 ? 9.237 2.263 2.192 1.00 92.19 111 ASP A CA 1
ATOM 793 C C . ASP A 1 111 ? 7.741 2.342 2.502 1.00 92.19 111 ASP A C 1
ATOM 795 O O . ASP A 1 111 ? 7.247 3.385 2.925 1.00 92.19 111 ASP A O 1
ATOM 799 N N . VAL A 1 112 ? 7.023 1.238 2.306 1.00 91.06 112 VAL A N 1
ATOM 800 C CA . VAL A 1 112 ? 5.608 1.091 2.672 1.00 91.06 112 VAL A CA 1
ATOM 801 C C . VAL A 1 112 ? 5.431 0.715 4.155 1.00 91.06 112 VAL A C 1
ATOM 803 O O . VAL A 1 112 ? 4.316 0.724 4.669 1.00 91.06 112 VAL A O 1
ATOM 806 N N . GLY A 1 113 ? 6.524 0.438 4.873 1.00 91.56 113 GLY A N 1
ATOM 807 C CA . GLY A 1 113 ? 6.522 0.193 6.317 1.00 91.56 113 GLY A CA 1
ATOM 808 C C . GLY A 1 113 ? 6.546 -1.279 6.725 1.00 91.56 113 GLY A C 1
ATOM 809 O O . GLY A 1 113 ? 6.457 -1.577 7.914 1.00 91.56 113 GLY A O 1
ATOM 810 N N . TYR A 1 114 ? 6.704 -2.217 5.787 1.00 94.44 114 TYR A N 1
ATOM 811 C CA . TYR A 1 114 ? 6.815 -3.631 6.144 1.00 94.44 114 TYR A CA 1
ATOM 812 C C . TYR A 1 114 ? 8.109 -3.929 6.896 1.00 94.44 114 TYR A C 1
ATOM 814 O O . TYR A 1 114 ? 9.211 -3.573 6.471 1.00 94.44 114 TYR A O 1
ATOM 822 N N . ALA A 1 115 ? 7.990 -4.718 7.960 1.00 94.25 115 ALA A N 1
ATOM 823 C CA . ALA A 1 115 ? 9.142 -5.338 8.589 1.00 94.25 115 ALA A CA 1
ATOM 824 C C . ALA A 1 115 ? 9.634 -6.525 7.743 1.00 94.25 115 ALA A C 1
ATOM 826 O O . ALA A 1 115 ? 8.889 -7.474 7.488 1.00 94.25 115 ALA A O 1
ATOM 827 N N . LEU A 1 116 ? 10.909 -6.508 7.346 1.00 95.75 116 LEU A N 1
ATOM 828 C CA . LEU A 1 116 ? 11.531 -7.597 6.591 1.00 95.75 116 LEU A CA 1
ATOM 829 C C . LEU A 1 116 ? 12.407 -8.480 7.485 1.00 95.75 116 LEU A C 1
ATOM 831 O O . LEU A 1 116 ? 13.218 -8.001 8.279 1.00 95.75 116 LEU A O 1
ATOM 835 N N . ARG A 1 117 ? 12.300 -9.799 7.306 1.00 95.06 117 ARG A N 1
ATOM 836 C CA . ARG A 1 117 ? 13.153 -10.801 7.950 1.00 95.06 117 ARG A CA 1
ATOM 837 C C . ARG A 1 117 ? 13.830 -11.677 6.909 1.00 95.06 117 ARG A C 1
ATOM 839 O O . ARG A 1 117 ? 13.173 -12.427 6.192 1.00 95.06 117 ARG A O 1
ATOM 846 N N . VAL A 1 118 ? 15.159 -11.655 6.895 1.00 94.81 118 VAL A N 1
ATOM 847 C CA . VAL A 1 118 ? 15.945 -12.526 6.015 1.00 94.81 118 VAL A CA 1
ATOM 848 C C . VAL A 1 118 ? 15.878 -13.967 6.502 1.00 94.81 118 VAL A C 1
ATOM 850 O O . VAL A 1 118 ? 16.149 -14.251 7.670 1.00 94.81 118 VAL A O 1
ATOM 853 N N . VAL A 1 119 ? 15.561 -14.881 5.595 1.00 94.88 119 VAL A N 1
ATOM 854 C CA . VAL A 1 119 ? 15.498 -16.322 5.839 1.00 94.88 119 VAL A CA 1
ATOM 855 C C . VAL A 1 119 ? 16.320 -17.067 4.786 1.00 94.88 119 VAL A C 1
ATOM 857 O O . VAL A 1 119 ? 16.549 -16.569 3.687 1.00 94.88 119 VAL A O 1
ATOM 860 N N . ALA A 1 120 ? 16.809 -18.260 5.130 1.00 91.19 120 ALA A N 1
ATOM 861 C CA . ALA A 1 120 ? 17.617 -19.071 4.212 1.00 91.19 120 ALA A CA 1
ATOM 862 C C . ALA A 1 120 ? 16.773 -19.812 3.159 1.00 91.19 120 ALA A C 1
ATOM 864 O O . ALA A 1 120 ? 17.285 -20.199 2.114 1.00 91.19 120 ALA A O 1
ATOM 865 N N . THR A 1 121 ? 15.496 -20.051 3.454 1.00 90.12 121 THR A N 1
ATOM 866 C CA . THR A 1 121 ? 14.546 -20.762 2.596 1.00 90.12 121 THR A CA 1
ATOM 867 C C . THR A 1 121 ? 13.123 -20.333 2.955 1.00 90.12 121 THR A C 1
ATOM 869 O O . THR A 1 121 ? 12.948 -19.529 3.871 1.00 90.12 121 THR A O 1
ATOM 872 N N . ASP A 1 122 ? 12.128 -20.846 2.242 1.00 88.88 122 ASP A N 1
ATOM 873 C CA . ASP A 1 122 ? 10.720 -20.622 2.558 1.00 88.88 122 ASP A CA 1
ATOM 874 C C . ASP A 1 122 ? 10.381 -21.211 3.939 1.00 88.88 122 ASP A C 1
ATOM 876 O O . ASP A 1 122 ? 10.554 -22.408 4.178 1.00 88.88 122 ASP A O 1
ATOM 880 N N . LEU A 1 123 ? 9.951 -20.348 4.866 1.00 82.94 123 LEU A N 1
ATOM 881 C CA . LEU A 1 123 ? 9.556 -20.719 6.228 1.00 82.94 123 LEU A CA 1
ATOM 882 C C . LEU A 1 123 ? 8.067 -20.433 6.500 1.00 82.94 123 LEU A C 1
ATOM 884 O O . LEU A 1 123 ? 7.678 -20.305 7.667 1.00 82.94 123 LEU A O 1
ATOM 888 N N . GLY A 1 124 ? 7.227 -20.339 5.461 1.00 85.38 124 GLY A N 1
ATOM 889 C CA . GLY A 1 124 ? 5.772 -20.409 5.591 1.00 85.38 124 GLY A CA 1
ATOM 890 C C . GLY A 1 124 ? 4.995 -19.200 5.044 1.00 85.38 124 GLY A C 1
ATOM 891 O O . GLY A 1 124 ? 5.394 -18.582 4.063 1.00 85.38 124 GLY A O 1
ATOM 892 N N . PRO A 1 125 ? 3.862 -18.826 5.669 1.00 88.62 125 PRO A N 1
ATOM 893 C CA . PRO A 1 125 ? 2.771 -18.092 5.008 1.00 88.62 125 PRO A CA 1
ATOM 894 C C . PRO A 1 125 ? 3.068 -16.624 4.667 1.00 88.62 125 PRO A C 1
ATOM 896 O O . PRO A 1 125 ? 2.236 -15.952 4.069 1.00 88.62 125 PRO A O 1
ATOM 899 N N . ARG A 1 126 ? 4.227 -16.095 5.074 1.00 94.19 126 ARG A N 1
ATOM 900 C CA . ARG A 1 126 ? 4.664 -14.711 4.801 1.00 94.19 126 ARG A CA 1
ATOM 901 C C . ARG A 1 126 ? 5.932 -14.660 3.957 1.00 94.19 126 ARG A C 1
ATOM 903 O O . ARG A 1 126 ? 6.636 -13.652 3.963 1.00 94.19 126 ARG A O 1
ATOM 910 N N . TYR A 1 127 ? 6.266 -15.763 3.296 1.00 97.00 127 TYR A N 1
ATOM 911 C CA . TYR A 1 127 ? 7.414 -15.830 2.413 1.00 97.00 127 TYR A CA 1
ATOM 912 C C . TYR A 1 127 ? 7.146 -15.084 1.110 1.00 97.00 127 TYR A C 1
ATOM 914 O O . TYR A 1 127 ? 6.144 -15.328 0.440 1.00 97.00 127 TYR A O 1
ATOM 922 N N . VAL A 1 128 ? 8.050 -14.167 0.768 1.00 97.19 128 VAL A N 1
ATOM 923 C CA . VAL A 1 128 ? 7.975 -13.362 -0.447 1.00 97.19 128 VAL A CA 1
ATOM 924 C C . VAL A 1 128 ? 8.751 -14.054 -1.554 1.00 97.19 128 VAL A C 1
ATOM 926 O O . VAL A 1 128 ? 9.959 -14.285 -1.438 1.00 97.19 128 VAL A O 1
ATOM 929 N N . SER A 1 129 ? 8.070 -14.330 -2.660 1.00 96.56 129 SER A N 1
ATOM 930 C CA . SER A 1 129 ? 8.687 -14.820 -3.882 1.00 96.56 129 SER A CA 1
ATOM 931 C C . SER A 1 129 ? 8.432 -13.901 -5.074 1.00 96.56 129 SER A C 1
ATOM 933 O O . SER A 1 129 ? 7.425 -13.211 -5.209 1.00 96.56 129 SER A O 1
ATOM 935 N N . TYR A 1 130 ? 9.484 -13.859 -5.871 1.00 97.38 130 TYR A N 1
ATOM 936 C CA . TYR A 1 130 ? 9.772 -13.033 -7.020 1.00 97.38 130 TYR A CA 1
ATOM 937 C C . TYR A 1 130 ? 9.853 -13.666 -8.397 1.00 97.38 130 TYR A C 1
ATOM 939 O O . TYR A 1 130 ? 10.634 -14.610 -8.531 1.00 97.38 130 TYR A O 1
ATOM 947 N N . SER A 1 131 ? 9.225 -13.14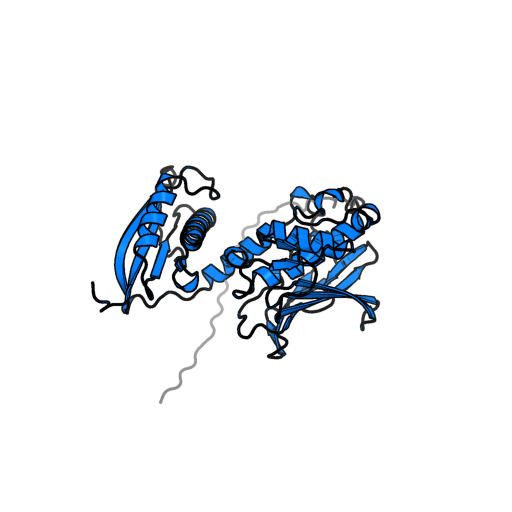1 -9.447 1.00 97.00 131 SER A N 1
ATOM 948 C CA . SER A 1 131 ? 9.707 -13.469 -10.796 1.00 97.00 131 SER A CA 1
ATOM 949 C C . SER A 1 131 ? 9.452 -12.380 -11.829 1.00 97.00 131 SER A C 1
ATOM 951 O O . SER A 1 131 ? 8.558 -11.548 -11.687 1.00 97.00 131 SER A O 1
ATOM 953 N N . ARG A 1 132 ? 10.294 -12.400 -12.865 1.00 96.25 132 ARG A N 1
ATOM 954 C CA . ARG A 1 132 ? 10.194 -11.580 -14.069 1.00 96.25 132 ARG A CA 1
ATOM 955 C C . ARG A 1 132 ? 10.370 -12.503 -15.267 1.00 96.25 132 ARG A C 1
ATOM 957 O O . ARG A 1 132 ? 11.411 -13.152 -15.378 1.00 96.25 132 ARG A O 1
ATOM 964 N N . TYR A 1 133 ? 9.391 -12.525 -16.159 1.00 94.88 133 TYR A N 1
ATOM 965 C CA . TYR A 1 133 ? 9.425 -13.284 -17.404 1.00 94.88 133 TYR A CA 1
ATOM 966 C C . TYR A 1 133 ? 9.287 -12.346 -18.597 1.00 94.88 133 TYR A C 1
ATOM 968 O O . TYR A 1 133 ? 8.639 -11.306 -18.522 1.00 94.88 133 TYR A O 1
ATOM 976 N N . MET A 1 134 ? 9.927 -12.705 -19.704 1.00 93.50 134 MET A N 1
ATOM 977 C CA . MET A 1 134 ? 9.732 -12.032 -20.983 1.00 93.50 134 MET A CA 1
ATOM 978 C C . MET A 1 134 ? 8.904 -12.953 -21.870 1.00 93.50 134 MET A C 1
ATOM 980 O O . MET A 1 134 ? 9.264 -14.117 -22.048 1.00 93.50 134 MET A O 1
ATOM 984 N N . GLY A 1 135 ? 7.805 -12.429 -22.397 1.00 88.88 135 GLY A N 1
ATOM 985 C CA . GLY A 1 135 ? 6.884 -13.147 -23.268 1.00 88.88 135 GLY A CA 1
ATOM 986 C C . GLY A 1 135 ? 6.540 -12.343 -24.515 1.00 88.88 135 GLY A C 1
ATOM 987 O O . GLY A 1 135 ? 6.960 -11.197 -24.678 1.00 88.88 135 GLY A O 1
ATOM 988 N N . GLU A 1 136 ? 5.751 -12.956 -25.386 1.00 87.19 136 GLU A N 1
ATOM 989 C CA . GLU A 1 136 ? 5.161 -12.321 -26.561 1.00 87.19 136 GLU A CA 1
ATOM 990 C C . GLU A 1 136 ? 3.644 -12.289 -26.363 1.00 87.19 136 GLU A C 1
ATOM 992 O O . GLU A 1 136 ? 3.029 -13.318 -26.082 1.00 87.19 136 GLU A O 1
ATOM 997 N N . GLY A 1 137 ? 3.053 -11.100 -26.445 1.00 78.00 137 GLY A N 1
ATOM 998 C CA . GLY A 1 137 ? 1.609 -10.892 -26.418 1.00 78.00 137 GLY A CA 1
ATOM 999 C C . GLY A 1 137 ? 1.102 -10.356 -27.755 1.00 78.00 137 GLY A C 1
ATOM 1000 O O . GLY A 1 137 ? 1.877 -10.047 -28.659 1.00 78.00 137 GLY A O 1
ATOM 1001 N N . ASP A 1 138 ? -0.212 -10.155 -27.860 1.00 75.38 138 ASP A N 1
ATOM 1002 C CA . ASP A 1 138 ? -0.878 -9.713 -29.100 1.00 75.38 138 ASP A CA 1
ATOM 1003 C C . ASP A 1 138 ? -0.359 -8.371 -29.652 1.00 75.38 138 ASP A C 1
ATOM 1005 O O . ASP A 1 138 ? -0.564 -8.041 -30.820 1.00 75.38 138 ASP A O 1
ATOM 1009 N N . ARG A 1 139 ? 0.306 -7.575 -28.806 1.00 71.06 139 ARG A N 1
ATOM 1010 C CA . ARG A 1 139 ? 0.874 -6.258 -29.136 1.00 71.06 139 ARG A CA 1
ATOM 1011 C C . ARG A 1 139 ? 2.408 -6.234 -29.110 1.00 71.06 139 ARG A C 1
ATOM 1013 O O . ARG A 1 139 ? 2.994 -5.155 -29.055 1.00 71.06 139 ARG A O 1
ATOM 1020 N N . GLY A 1 140 ? 3.052 -7.402 -29.148 1.00 83.56 140 GLY A N 1
ATOM 1021 C CA . GLY A 1 140 ? 4.506 -7.560 -29.153 1.00 83.56 140 GLY A CA 1
ATOM 1022 C C . GLY A 1 140 ? 5.072 -8.043 -27.818 1.00 83.56 140 GLY A C 1
ATOM 1023 O O . GLY A 1 140 ? 4.375 -8.655 -27.012 1.00 83.56 140 GLY A O 1
ATOM 1024 N N . ASN A 1 141 ? 6.359 -7.782 -27.592 1.00 90.50 141 ASN A N 1
ATOM 1025 C CA . ASN A 1 141 ? 7.060 -8.254 -26.399 1.00 90.50 141 ASN A CA 1
ATOM 1026 C C . ASN A 1 141 ? 6.484 -7.629 -25.123 1.00 90.50 141 ASN A C 1
ATOM 1028 O O . ASN A 1 141 ? 6.340 -6.407 -25.023 1.00 90.50 141 ASN A O 1
ATOM 1032 N N . VAL A 1 142 ? 6.220 -8.475 -24.131 1.00 94.88 142 VAL A N 1
ATOM 1033 C CA . VAL A 1 142 ? 5.743 -8.083 -22.804 1.00 94.88 142 VAL A CA 1
ATOM 1034 C C . VAL A 1 142 ? 6.688 -8.592 -21.723 1.00 94.88 142 VAL A C 1
ATOM 1036 O O . VAL A 1 142 ? 7.330 -9.636 -21.853 1.00 94.88 142 VAL A O 1
ATOM 1039 N N . LEU A 1 143 ? 6.781 -7.831 -20.640 1.00 96.44 143 LEU A N 1
ATOM 1040 C CA . LEU A 1 143 ? 7.445 -8.218 -19.407 1.00 96.44 143 LEU A CA 1
ATOM 1041 C C . LEU A 1 143 ? 6.378 -8.556 -18.379 1.00 96.44 143 LEU A C 1
ATOM 1043 O O . LEU A 1 143 ? 5.626 -7.683 -17.957 1.00 96.44 143 LEU A O 1
ATOM 1047 N N . GLU A 1 144 ? 6.320 -9.809 -17.970 1.00 97.12 144 GLU A N 1
ATOM 1048 C CA . GLU A 1 144 ? 5.445 -10.260 -16.901 1.00 97.12 144 GLU A CA 1
ATOM 1049 C C . GLU A 1 144 ? 6.199 -10.218 -15.580 1.00 97.12 144 GLU A C 1
ATOM 1051 O O . GLU A 1 144 ? 7.305 -10.753 -15.461 1.00 97.12 144 GLU A O 1
ATOM 1056 N N . PHE A 1 145 ? 5.604 -9.576 -14.584 1.00 98.12 145 PHE A N 1
ATOM 1057 C CA . PHE A 1 145 ? 6.117 -9.555 -13.227 1.00 98.12 145 PHE A CA 1
ATOM 1058 C C . PHE A 1 145 ? 5.117 -10.226 -12.309 1.00 98.12 145 PHE A C 1
ATOM 1060 O O . PHE A 1 145 ? 3.922 -9.933 -12.358 1.00 98.12 145 PHE A O 1
ATOM 1067 N N . ARG A 1 146 ? 5.635 -11.098 -11.447 1.00 98.00 146 ARG A N 1
ATOM 1068 C CA . ARG A 1 146 ? 4.853 -11.784 -10.430 1.00 98.00 146 ARG A CA 1
ATOM 1069 C C . ARG A 1 146 ? 5.493 -11.603 -9.063 1.00 98.00 146 ARG A C 1
ATOM 1071 O O . ARG A 1 146 ? 6.693 -11.832 -8.888 1.00 98.00 146 ARG A O 1
ATOM 1078 N N . LEU A 1 147 ? 4.658 -11.224 -8.110 1.00 97.94 147 LEU A N 1
ATOM 1079 C CA . LEU A 1 147 ? 4.938 -11.139 -6.686 1.00 97.94 147 LEU A CA 1
ATOM 1080 C C . LEU A 1 147 ? 4.022 -12.140 -5.982 1.00 97.94 147 LEU A C 1
ATOM 1082 O O . LEU A 1 147 ? 2.821 -12.126 -6.217 1.00 97.94 147 LEU A O 1
ATOM 1086 N N . ALA A 1 148 ? 4.553 -12.992 -5.115 1.00 97.12 148 ALA A N 1
ATOM 1087 C CA . ALA A 1 148 ? 3.727 -13.822 -4.246 1.00 97.12 148 ALA A CA 1
ATOM 1088 C C . ALA A 1 148 ? 4.169 -13.698 -2.789 1.00 97.12 148 ALA A C 1
ATOM 1090 O O . ALA A 1 148 ? 5.366 -13.617 -2.512 1.00 97.12 148 ALA A O 1
ATOM 1091 N N . ILE A 1 149 ? 3.201 -13.665 -1.876 1.00 96.56 149 ILE A N 1
ATOM 1092 C CA . ILE A 1 149 ? 3.393 -13.579 -0.429 1.00 96.56 149 ILE A CA 1
ATOM 1093 C C . ILE A 1 149 ? 2.538 -14.673 0.211 1.00 96.56 149 ILE A C 1
ATOM 1095 O O . ILE A 1 149 ? 1.329 -14.510 0.380 1.00 96.56 149 ILE A O 1
ATOM 1099 N N . GLY A 1 150 ? 3.169 -15.800 0.544 1.00 94.12 150 GLY A N 1
ATOM 1100 C CA . GLY A 1 150 ? 2.437 -17.011 0.920 1.00 94.12 150 GLY A CA 1
ATOM 1101 C C . GLY A 1 150 ? 1.499 -17.455 -0.204 1.00 94.12 150 GLY A C 1
ATOM 1102 O O . GLY A 1 150 ? 1.947 -17.672 -1.328 1.00 94.12 150 GLY A O 1
ATOM 1103 N N . ASP A 1 151 ? 0.206 -17.548 0.106 1.00 92.19 151 ASP A N 1
ATOM 1104 C CA . ASP A 1 151 ? -0.828 -18.003 -0.832 1.00 92.19 151 ASP A CA 1
ATOM 1105 C C . ASP A 1 151 ? -1.352 -16.889 -1.754 1.00 92.19 151 ASP A C 1
ATOM 1107 O O . ASP A 1 151 ? -2.001 -17.176 -2.756 1.00 92.19 151 ASP A O 1
ATOM 1111 N N . ILE A 1 152 ? -1.045 -15.622 -1.453 1.00 93.56 152 ILE A N 1
ATOM 1112 C CA . ILE A 1 152 ? -1.480 -14.479 -2.260 1.00 93.56 152 ILE A CA 1
ATOM 1113 C C . ILE A 1 152 ? -0.481 -14.254 -3.391 1.00 93.56 152 ILE A C 1
ATOM 1115 O O . ILE A 1 152 ? 0.715 -14.096 -3.131 1.00 93.56 152 ILE A O 1
ATOM 1119 N N . SER A 1 153 ? -0.951 -14.156 -4.636 1.00 95.44 153 SER A N 1
ATOM 1120 C CA . SER A 1 153 ? -0.108 -13.737 -5.760 1.00 95.44 153 SER A CA 1
ATOM 1121 C C . SER A 1 153 ? -0.684 -12.583 -6.560 1.00 95.44 153 SER A C 1
ATOM 1123 O O . SER A 1 153 ? -1.870 -12.551 -6.859 1.00 95.44 153 SER A O 1
ATOM 1125 N N . LEU A 1 154 ? 0.198 -11.659 -6.930 1.00 96.12 154 LEU A N 1
ATOM 1126 C CA . LEU A 1 154 ? -0.054 -10.515 -7.786 1.00 96.12 154 LEU A CA 1
ATOM 1127 C C . LEU A 1 154 ? 0.756 -10.670 -9.069 1.00 96.12 154 LEU A C 1
ATOM 1129 O O . LEU A 1 154 ? 1.958 -10.945 -9.020 1.00 96.12 154 LEU A O 1
ATOM 1133 N N . GLU A 1 155 ? 0.117 -10.475 -10.213 1.00 96.75 155 GLU A N 1
ATOM 1134 C CA . GLU A 1 155 ? 0.752 -10.630 -11.518 1.00 96.75 155 GLU A CA 1
ATOM 1135 C C . GLU A 1 155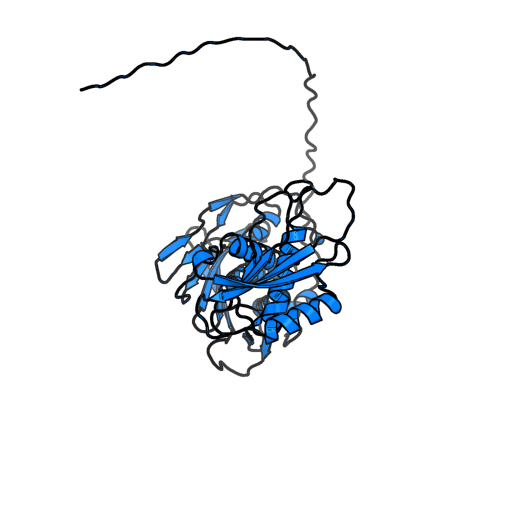 ? 0.307 -9.535 -12.476 1.00 96.75 155 GLU A C 1
ATOM 1137 O O . GLU A 1 155 ? -0.870 -9.170 -12.532 1.00 96.75 155 GLU A O 1
ATOM 1142 N N . ARG A 1 156 ? 1.257 -9.003 -13.248 1.00 96.44 156 ARG A N 1
ATOM 1143 C CA . ARG A 1 156 ? 0.945 -8.019 -14.279 1.00 96.44 156 ARG A CA 1
ATOM 1144 C C . ARG A 1 156 ? 1.954 -8.022 -15.413 1.00 96.44 156 ARG A C 1
ATOM 1146 O O . ARG A 1 156 ? 3.158 -8.167 -15.197 1.00 96.44 156 ARG A O 1
ATOM 1153 N N . GLN A 1 157 ? 1.450 -7.813 -16.622 1.00 96.56 157 GLN A N 1
ATOM 1154 C CA . GLN A 1 157 ? 2.254 -7.637 -17.821 1.00 96.56 157 GLN A CA 1
ATOM 1155 C C . GLN A 1 157 ? 2.466 -6.157 -18.113 1.00 96.56 157 GLN A C 1
ATOM 1157 O O . GLN A 1 157 ? 1.563 -5.336 -17.949 1.00 96.56 157 GLN A O 1
ATOM 1162 N N . PHE A 1 158 ? 3.656 -5.833 -18.603 1.00 96.19 158 PHE A N 1
ATOM 1163 C CA . PHE A 1 158 ? 4.074 -4.488 -18.960 1.00 96.19 158 PHE A CA 1
ATOM 1164 C C . PHE A 1 158 ? 4.714 -4.471 -20.341 1.00 96.19 158 PHE A C 1
ATOM 1166 O O . PHE A 1 158 ? 5.340 -5.440 -20.770 1.00 96.19 158 PHE A O 1
ATOM 1173 N N . ARG A 1 159 ? 4.605 -3.338 -21.023 1.00 94.62 159 ARG A N 1
ATOM 1174 C CA . ARG A 1 159 ? 5.272 -3.069 -22.295 1.00 94.62 159 ARG A CA 1
ATOM 1175 C C . ARG A 1 159 ? 6.192 -1.872 -22.132 1.00 94.62 159 ARG A C 1
ATOM 1177 O O . ARG A 1 159 ? 5.840 -0.915 -21.447 1.00 94.62 159 ARG A O 1
ATOM 1184 N N . ILE A 1 160 ? 7.347 -1.936 -22.782 1.00 93.19 160 ILE A N 1
ATOM 1185 C CA . ILE A 1 160 ? 8.249 -0.795 -22.919 1.00 93.19 160 ILE A CA 1
ATOM 1186 C C . ILE A 1 160 ? 7.997 -0.168 -24.293 1.00 93.19 160 ILE A C 1
ATOM 1188 O O . ILE A 1 160 ? 7.908 -0.899 -25.281 1.00 93.19 160 ILE A O 1
ATOM 1192 N N . ASP A 1 161 ? 7.813 1.147 -24.352 1.00 89.88 161 ASP A N 1
ATOM 1193 C CA . ASP A 1 161 ? 7.660 1.872 -25.617 1.00 89.88 161 ASP A CA 1
ATOM 1194 C C . ASP A 1 161 ? 9.013 2.258 -26.247 1.00 89.88 161 ASP A C 1
ATOM 1196 O O . ASP A 1 161 ? 10.084 1.936 -25.723 1.00 89.88 161 ASP A O 1
ATOM 1200 N N . ASP A 1 162 ? 8.960 2.934 -27.395 1.00 87.62 162 ASP A N 1
ATOM 1201 C CA . ASP A 1 162 ? 10.153 3.321 -28.158 1.00 87.62 162 ASP A CA 1
ATOM 1202 C C . ASP A 1 162 ? 11.012 4.373 -27.430 1.00 87.62 162 ASP A C 1
ATOM 1204 O O . ASP A 1 162 ? 12.238 4.400 -27.587 1.00 87.62 162 ASP A O 1
ATOM 1208 N N . ASP A 1 163 ? 10.392 5.202 -26.587 1.00 85.62 163 ASP A N 1
ATOM 1209 C CA . ASP A 1 163 ? 11.070 6.211 -25.767 1.00 85.62 163 ASP A CA 1
ATOM 1210 C C . ASP A 1 163 ? 11.686 5.612 -24.494 1.00 85.62 163 ASP A C 1
ATOM 1212 O O . ASP A 1 163 ? 12.597 6.186 -23.879 1.00 85.62 163 ASP A O 1
ATOM 1216 N N . GLY A 1 164 ? 11.276 4.390 -24.161 1.00 88.62 164 GLY A N 1
ATOM 1217 C CA . GLY A 1 164 ? 11.777 3.608 -23.055 1.00 88.62 164 GLY A CA 1
ATOM 1218 C C . GLY A 1 164 ? 10.962 3.757 -21.773 1.00 88.62 164 GLY A C 1
ATOM 1219 O O . GLY A 1 164 ? 11.479 3.402 -20.713 1.00 88.62 164 GLY A O 1
ATOM 1220 N N . TYR A 1 165 ? 9.732 4.242 -21.829 1.00 90.62 165 TYR A N 1
ATOM 1221 C CA . TYR A 1 165 ? 8.800 4.231 -20.707 1.00 90.62 165 TYR A CA 1
ATOM 1222 C C . TYR A 1 165 ? 8.121 2.873 -20.573 1.00 90.62 165 TYR A C 1
ATOM 1224 O O . TYR A 1 165 ? 8.040 2.111 -21.536 1.00 90.62 165 TYR A O 1
ATOM 1232 N N . ILE A 1 166 ? 7.670 2.541 -19.363 1.00 93.56 166 ILE A N 1
ATOM 1233 C CA . ILE A 1 166 ? 7.026 1.257 -19.070 1.00 93.56 166 ILE A CA 1
ATOM 1234 C C . ILE A 1 166 ? 5.553 1.467 -18.742 1.00 93.56 166 ILE A C 1
ATOM 1236 O O . ILE A 1 166 ? 5.216 2.297 -17.906 1.00 93.56 166 ILE A O 1
ATOM 1240 N N . TYR A 1 167 ? 4.671 0.697 -19.371 1.00 94.00 167 TYR A N 1
ATOM 1241 C CA . TYR A 1 167 ? 3.227 0.817 -19.179 1.00 94.00 167 TYR A CA 1
ATOM 1242 C C . TYR A 1 167 ? 2.572 -0.535 -18.933 1.00 94.00 167 TYR A C 1
ATOM 1244 O O . TYR A 1 167 ? 3.002 -1.529 -19.527 1.00 94.00 167 TYR A O 1
ATOM 1252 N N . PRO A 1 168 ? 1.506 -0.587 -18.118 1.00 95.31 168 PRO A N 1
ATOM 1253 C CA . PRO A 1 168 ? 0.667 -1.767 -18.008 1.00 95.31 168 PRO A CA 1
ATOM 1254 C C . PRO A 1 168 ? 0.144 -2.245 -19.368 1.00 95.31 168 PRO A C 1
ATOM 1256 O O . PRO A 1 168 ? -0.454 -1.492 -20.137 1.00 95.31 168 PRO A O 1
ATOM 1259 N N . ALA A 1 169 ? 0.352 -3.524 -19.655 1.00 94.00 169 ALA A N 1
ATOM 1260 C CA . ALA A 1 169 ? -0.183 -4.217 -20.823 1.00 94.00 169 ALA A CA 1
ATOM 1261 C C . ALA A 1 169 ? -1.364 -5.138 -20.468 1.00 94.00 169 ALA A C 1
ATOM 1263 O O . ALA A 1 169 ? -2.104 -5.543 -21.364 1.00 94.00 169 ALA A O 1
ATOM 1264 N N . SER A 1 170 ? -1.564 -5.433 -19.179 1.00 93.69 170 SER A N 1
ATOM 1265 C CA . SER A 1 170 ? -2.682 -6.221 -18.651 1.00 93.69 170 SER A CA 1
ATOM 1266 C C . SER A 1 170 ? -3.312 -5.567 -17.417 1.00 93.69 170 SER A C 1
ATOM 1268 O O . SER A 1 170 ? -2.719 -4.685 -16.785 1.00 93.69 170 SER A O 1
ATOM 1270 N N . LEU A 1 171 ? -4.496 -6.057 -17.041 1.00 94.38 171 LEU A N 1
ATOM 1271 C CA . LEU A 1 171 ? -5.038 -5.859 -15.695 1.00 94.38 171 LEU A CA 1
ATOM 1272 C C . LEU A 1 171 ? -4.089 -6.469 -14.655 1.00 94.38 171 LEU A C 1
ATOM 1274 O O . LEU A 1 171 ? -3.351 -7.412 -14.962 1.00 94.38 171 LEU A O 1
ATOM 1278 N N . LEU A 1 172 ? -4.111 -5.924 -13.441 1.00 95.06 172 LEU A N 1
ATOM 1279 C CA . LEU A 1 172 ? -3.430 -6.513 -12.295 1.00 95.06 172 LEU A CA 1
ATOM 1280 C C . LEU A 1 172 ? -4.218 -7.739 -11.829 1.00 95.06 172 LEU A C 1
ATOM 1282 O O . LEU A 1 172 ? -5.350 -7.601 -11.371 1.00 95.06 172 LEU A O 1
ATOM 1286 N N . ARG A 1 173 ? -3.633 -8.929 -11.942 1.00 94.50 173 ARG A N 1
ATOM 1287 C CA . ARG A 1 173 ? -4.252 -10.173 -11.483 1.00 94.50 173 ARG A CA 1
ATOM 1288 C C . ARG A 1 173 ? -3.914 -10.421 -10.018 1.00 94.50 173 ARG A C 1
ATOM 1290 O O . ARG A 1 173 ? -2.745 -10.310 -9.655 1.00 94.50 173 ARG A O 1
ATOM 1297 N N . ILE A 1 174 ? -4.915 -10.755 -9.206 1.00 93.19 174 ILE A N 1
ATOM 1298 C CA . ILE A 1 174 ? -4.763 -11.092 -7.783 1.00 93.19 174 ILE A CA 1
ATOM 1299 C C . ILE A 1 174 ? -5.401 -12.459 -7.535 1.00 93.19 174 ILE A C 1
ATOM 1301 O O . ILE A 1 174 ? -6.591 -12.628 -7.788 1.00 93.19 174 ILE A O 1
ATOM 1305 N N . ASP A 1 175 ? -4.622 -13.417 -7.040 1.00 92.12 175 ASP A N 1
ATOM 1306 C CA . ASP A 1 175 ? -5.082 -14.757 -6.649 1.00 92.12 175 ASP A CA 1
ATOM 1307 C C . ASP A 1 175 ? -4.840 -14.993 -5.148 1.00 92.12 175 ASP A C 1
ATOM 1309 O O . ASP A 1 175 ? -3.900 -14.423 -4.580 1.00 92.12 175 ASP A O 1
ATOM 1313 N N . GLY A 1 176 ? -5.634 -15.869 -4.519 1.00 87.31 176 GLY A N 1
ATOM 1314 C CA . GLY A 1 176 ? -5.399 -16.348 -3.150 1.00 87.31 176 GLY A CA 1
ATOM 1315 C C . GLY A 1 176 ? -5.859 -15.395 -2.046 1.00 87.31 176 GLY A C 1
ATOM 1316 O O . GLY A 1 176 ? -5.500 -15.567 -0.881 1.00 87.31 176 GLY A O 1
ATOM 1317 N N . SER A 1 177 ? -6.648 -14.377 -2.393 1.00 74.50 177 SER A N 1
ATOM 1318 C CA . SER A 1 177 ? -7.324 -13.516 -1.425 1.00 74.50 177 SER A CA 1
ATOM 1319 C C . SER A 1 177 ? -8.797 -13.904 -1.363 1.00 74.50 177 SER A C 1
ATOM 1321 O O . SER A 1 177 ? -9.580 -13.476 -2.210 1.00 74.50 177 SER A O 1
ATOM 1323 N N . ASP A 1 178 ? -9.184 -14.683 -0.350 1.00 65.25 178 ASP A N 1
ATOM 1324 C CA . ASP A 1 178 ? -10.557 -15.191 -0.215 1.00 65.25 178 ASP A CA 1
ATOM 1325 C C . ASP A 1 178 ? -11.610 -14.067 -0.242 1.00 65.25 178 ASP A C 1
ATOM 1327 O O . ASP A 1 178 ? -12.752 -14.299 -0.625 1.00 65.25 178 ASP A O 1
ATOM 1331 N N . HIS A 1 179 ? -11.242 -12.858 0.194 1.00 54.16 179 HIS A N 1
ATOM 1332 C CA . HIS A 1 179 ? -12.096 -11.672 0.241 1.00 54.16 179 HIS A CA 1
ATOM 1333 C C . HIS A 1 179 ? -11.223 -10.426 0.032 1.00 54.16 179 HIS A C 1
ATOM 1335 O O . HIS A 1 179 ? -10.598 -9.943 0.978 1.00 54.16 179 HIS A O 1
ATOM 1341 N N . SER A 1 180 ? -11.152 -9.885 -1.185 1.00 57.28 180 SER A N 1
ATOM 1342 C CA . SER A 1 180 ? -10.567 -8.553 -1.383 1.00 57.28 180 SER A CA 1
ATOM 1343 C C . SER A 1 180 ? -11.514 -7.664 -2.180 1.00 57.28 180 SER A C 1
ATOM 1345 O O . SER A 1 180 ? -11.302 -7.456 -3.374 1.00 57.28 180 SER A O 1
ATOM 1347 N N . PRO A 1 181 ? -12.598 -7.168 -1.551 1.00 58.59 181 PRO A N 1
ATOM 1348 C CA . PRO A 1 181 ? -13.323 -6.068 -2.149 1.00 58.59 181 PRO A CA 1
ATOM 1349 C C . PRO A 1 181 ? -12.380 -4.854 -2.148 1.00 58.59 181 PRO A C 1
ATOM 1351 O O . PRO A 1 181 ? -11.714 -4.557 -1.154 1.00 58.59 181 PRO A O 1
ATOM 1354 N N . ASP A 1 182 ? -12.272 -4.218 -3.308 1.00 71.69 182 ASP A N 1
ATOM 1355 C CA . ASP A 1 182 ? -11.680 -2.892 -3.489 1.00 71.69 182 ASP A CA 1
ATOM 1356 C C . ASP A 1 182 ? -10.150 -2.804 -3.344 1.00 71.69 182 ASP A C 1
ATOM 1358 O O . ASP A 1 182 ? -9.601 -1.926 -2.673 1.00 71.69 182 ASP A O 1
ATOM 1362 N N . VAL A 1 183 ? -9.405 -3.706 -3.996 1.00 82.62 183 VAL A N 1
ATOM 1363 C CA . VAL A 1 183 ? -8.010 -3.400 -4.372 1.00 82.62 183 VAL A CA 1
ATOM 1364 C C . VAL A 1 183 ? -8.029 -2.539 -5.629 1.00 82.62 183 VAL A C 1
ATOM 1366 O O . VAL A 1 183 ? -8.557 -2.944 -6.664 1.00 82.62 183 VAL A O 1
ATOM 1369 N N . ALA A 1 184 ? -7.415 -1.363 -5.561 1.00 85.81 184 ALA A N 1
ATOM 1370 C CA . ALA A 1 184 ? -7.166 -0.522 -6.719 1.00 85.81 184 ALA A CA 1
ATOM 1371 C C . ALA A 1 184 ? -5.772 -0.802 -7.292 1.00 85.81 184 ALA A C 1
ATOM 1373 O O . ALA A 1 184 ? -4.794 -0.948 -6.559 1.00 85.81 184 ALA A O 1
ATOM 1374 N N . ALA A 1 185 ? -5.657 -0.796 -8.621 1.00 85.88 185 ALA A N 1
ATOM 1375 C CA . ALA A 1 185 ? -4.372 -0.952 -9.302 1.00 85.88 185 ALA A CA 1
ATOM 1376 C C . ALA A 1 185 ? -3.420 0.246 -9.092 1.00 85.88 185 ALA A C 1
ATOM 1378 O O . ALA A 1 185 ? -2.222 0.098 -9.278 1.00 85.88 185 ALA A O 1
ATOM 1379 N N . LEU A 1 186 ? -3.933 1.426 -8.707 1.00 86.56 186 LEU A N 1
ATOM 1380 C CA . LEU A 1 186 ? -3.153 2.649 -8.432 1.00 86.56 186 LEU A CA 1
ATOM 1381 C C . LEU A 1 186 ? -2.183 3.058 -9.561 1.00 86.56 186 LEU A C 1
ATOM 1383 O O . LEU A 1 186 ? -1.050 3.475 -9.333 1.00 86.56 186 LEU A O 1
ATOM 1387 N N . ASP A 1 187 ? -2.653 2.998 -10.807 1.00 90.31 187 ASP A N 1
ATOM 1388 C CA . ASP A 1 187 ? -1.808 3.198 -11.996 1.00 90.31 187 ASP A CA 1
ATOM 1389 C C . ASP A 1 187 ? -1.420 4.658 -12.308 1.00 90.31 187 ASP A C 1
ATOM 1391 O O . ASP A 1 187 ? -0.906 4.945 -13.390 1.00 90.31 187 ASP A O 1
ATOM 1395 N N . VAL A 1 188 ? -1.658 5.596 -11.385 1.00 87.31 188 VAL A N 1
ATOM 1396 C CA . VAL A 1 188 ? -1.336 7.025 -11.570 1.00 87.31 188 VAL A CA 1
ATOM 1397 C C . VAL A 1 188 ? 0.166 7.261 -11.788 1.00 87.31 188 VAL A C 1
ATOM 1399 O O . VAL A 1 188 ? 0.551 8.098 -12.601 1.00 87.31 188 VAL A O 1
ATOM 1402 N N . ILE A 1 189 ? 1.022 6.431 -11.189 1.00 88.44 189 ILE A N 1
ATOM 1403 C CA . ILE A 1 189 ? 2.481 6.494 -11.376 1.00 88.44 189 ILE A CA 1
ATOM 1404 C C . ILE A 1 189 ? 2.922 6.300 -12.828 1.00 88.44 189 ILE A C 1
ATOM 1406 O O . ILE A 1 189 ? 3.979 6.785 -13.225 1.00 88.44 189 ILE A O 1
ATOM 1410 N N . PHE A 1 190 ? 2.128 5.594 -13.639 1.00 89.94 190 PHE A N 1
ATOM 1411 C CA . PHE A 1 190 ? 2.468 5.370 -15.041 1.00 89.94 190 PHE A CA 1
ATOM 1412 C C . PHE A 1 190 ? 2.094 6.568 -15.909 1.00 89.94 190 PHE A C 1
ATOM 1414 O O . PHE A 1 190 ? 2.792 6.821 -16.890 1.00 89.94 190 PHE A O 1
ATOM 1421 N N . SER A 1 191 ? 1.061 7.330 -15.531 1.00 85.38 191 SER A N 1
ATOM 1422 C CA . SER A 1 191 ? 0.704 8.588 -16.202 1.00 85.38 191 SER A CA 1
ATOM 1423 C C . SER A 1 191 ? 1.673 9.738 -15.910 1.00 85.38 191 SER A C 1
ATOM 1425 O O . SER A 1 191 ? 1.740 10.687 -16.679 1.00 85.38 191 SER A O 1
ATOM 1427 N N . GLU A 1 192 ? 2.471 9.650 -14.843 1.00 84.31 192 GLU A N 1
ATOM 1428 C CA . GLU A 1 192 ? 3.467 10.671 -14.470 1.00 84.31 192 GLU A CA 1
ATOM 1429 C C . GLU A 1 192 ? 4.777 10.580 -15.280 1.00 84.31 192 GLU A C 1
ATOM 1431 O O . GLU A 1 192 ? 5.705 11.370 -15.088 1.00 84.31 192 GLU A O 1
ATOM 1436 N N . GLN A 1 193 ? 4.874 9.618 -16.204 1.00 83.88 193 GLN A N 1
ATOM 1437 C CA . GLN A 1 193 ? 6.061 9.410 -17.037 1.00 83.88 193 GLN A CA 1
ATOM 1438 C C . GLN A 1 193 ? 6.221 10.459 -18.152 1.00 83.88 193 GLN A C 1
ATOM 1440 O O . GLN A 1 193 ? 7.330 10.612 -18.666 1.00 83.88 193 GLN A O 1
ATOM 1445 N N . GLY A 1 194 ? 5.159 11.210 -18.479 1.00 74.25 194 GLY A N 1
ATOM 1446 C CA . GLY A 1 194 ? 5.200 12.322 -19.437 1.00 74.25 194 GLY A CA 1
ATOM 1447 C C . GLY A 1 194 ? 5.200 11.898 -20.910 1.00 74.25 194 GLY A C 1
ATOM 1448 O O . GLY A 1 194 ? 5.863 12.539 -21.719 1.00 74.25 194 GLY A O 1
ATOM 1449 N N . SER A 1 195 ? 4.506 10.807 -21.253 1.00 77.69 195 SER A N 1
ATOM 1450 C CA . SER A 1 195 ? 4.217 10.434 -22.650 1.00 77.69 195 SER A CA 1
ATOM 1451 C C . SER A 1 195 ? 2.709 10.450 -22.919 1.00 77.69 195 SER A C 1
ATOM 1453 O O . SER A 1 195 ? 1.927 10.444 -21.973 1.00 77.69 195 SER A O 1
ATOM 1455 N N . ASP A 1 196 ? 2.307 10.387 -24.191 1.00 78.56 196 ASP A N 1
ATOM 1456 C CA . ASP A 1 196 ? 0.903 10.274 -24.622 1.00 78.56 196 ASP A CA 1
ATOM 1457 C C . ASP A 1 196 ? 0.409 8.811 -24.714 1.00 78.56 196 ASP A C 1
ATOM 1459 O O . ASP A 1 196 ? -0.592 8.508 -25.374 1.00 78.56 196 ASP A O 1
ATOM 1463 N N . ALA A 1 197 ? 1.126 7.854 -24.115 1.00 83.38 197 ALA A N 1
ATOM 1464 C CA . ALA A 1 197 ? 0.772 6.441 -24.212 1.00 83.38 197 ALA A CA 1
ATOM 1465 C C . ALA A 1 197 ? -0.560 6.131 -23.508 1.00 83.38 197 ALA A C 1
ATOM 1467 O O . ALA A 1 197 ? -0.796 6.538 -22.368 1.00 83.38 197 ALA A O 1
ATOM 1468 N N . THR A 1 198 ? -1.407 5.330 -24.160 1.00 86.69 198 THR A N 1
ATOM 1469 C CA . THR A 1 198 ? -2.584 4.734 -23.518 1.00 86.69 198 THR A CA 1
ATOM 1470 C C . THR A 1 198 ? -2.259 3.354 -22.963 1.00 86.69 198 THR A C 1
ATOM 1472 O O . THR A 1 198 ? -1.486 2.582 -23.546 1.00 86.69 198 THR A O 1
ATOM 1475 N N . PHE A 1 199 ? -2.833 3.041 -21.805 1.00 89.75 199 PHE A N 1
ATOM 1476 C CA . PHE A 1 199 ? -2.628 1.764 -21.138 1.00 89.75 199 PHE A CA 1
ATOM 1477 C C . PHE A 1 199 ? -3.870 1.314 -20.374 1.00 89.75 199 PHE A C 1
ATOM 1479 O O . PHE A 1 199 ? -4.748 2.102 -20.020 1.00 89.75 199 PHE A O 1
ATOM 1486 N N . VAL A 1 200 ? -3.939 0.008 -20.127 1.00 87.75 200 VAL A N 1
ATOM 1487 C CA . VAL A 1 200 ? -5.059 -0.607 -19.417 1.00 87.75 200 VAL A CA 1
ATOM 1488 C C . VAL A 1 200 ? -4.845 -0.519 -17.906 1.00 87.75 200 VAL A C 1
ATOM 1490 O O . VAL A 1 200 ? -3.805 -0.929 -17.385 1.00 87.75 200 VAL A O 1
ATOM 1493 N N . SER A 1 201 ? -5.844 0.001 -17.200 1.00 89.25 201 SER A N 1
ATOM 1494 C CA . SER A 1 201 ? -5.887 0.095 -15.742 1.00 89.25 201 SER A CA 1
ATOM 1495 C C . SER A 1 201 ? -7.029 -0.759 -15.211 1.00 89.25 201 SER A C 1
ATOM 1497 O O . SER A 1 201 ? -8.096 -0.809 -15.814 1.00 89.25 201 SER A O 1
ATOM 1499 N N . GLY A 1 202 ? -6.815 -1.417 -14.076 1.00 88.88 202 GLY A N 1
ATOM 1500 C CA . GLY A 1 202 ? -7.841 -2.206 -13.393 1.00 88.88 202 GLY A CA 1
ATOM 1501 C C . GLY A 1 202 ? -7.306 -3.505 -12.804 1.00 88.88 202 GLY A C 1
ATOM 1502 O O . GLY A 1 202 ? -6.139 -3.863 -12.998 1.00 88.88 202 GLY A O 1
ATOM 1503 N N . VAL A 1 203 ? -8.176 -4.199 -12.077 1.00 90.25 203 VAL A N 1
ATOM 1504 C CA . VAL A 1 203 ? -7.856 -5.412 -11.319 1.00 90.25 203 VAL A CA 1
ATOM 1505 C C . VAL A 1 203 ? -8.708 -6.582 -11.809 1.00 90.25 203 VAL A C 1
ATOM 1507 O O . VAL A 1 203 ? -9.885 -6.420 -12.124 1.00 90.25 203 VAL A O 1
ATOM 1510 N N . LEU A 1 204 ? -8.095 -7.761 -11.885 1.00 89.75 204 LEU A N 1
ATOM 1511 C CA . LEU A 1 204 ? -8.730 -9.043 -12.163 1.00 89.75 204 LEU A CA 1
ATOM 1512 C C . LEU A 1 204 ? -8.546 -9.952 -10.942 1.00 89.75 204 LEU A C 1
ATOM 1514 O O . LEU A 1 204 ? -7.426 -10.354 -10.630 1.00 89.75 204 LEU A O 1
ATOM 1518 N N . LEU A 1 205 ? -9.639 -10.296 -10.269 1.00 86.75 205 LEU A N 1
ATOM 1519 C CA . LEU A 1 205 ? -9.643 -11.254 -9.167 1.00 86.75 205 LEU A CA 1
ATOM 1520 C C . LEU A 1 205 ? -9.659 -12.666 -9.755 1.00 86.75 205 LEU A C 1
ATOM 1522 O O . LEU A 1 205 ? -10.634 -13.075 -10.381 1.00 86.75 205 LEU A O 1
ATOM 1526 N N . GLY A 1 206 ? -8.561 -13.401 -9.614 1.00 78.75 206 GLY A N 1
ATOM 1527 C CA . GLY A 1 206 ? -8.353 -14.665 -10.313 1.00 78.75 206 GLY A CA 1
ATOM 1528 C C . GLY A 1 206 ? -9.268 -15.798 -9.854 1.00 78.75 206 GLY A C 1
ATOM 1529 O O . GLY A 1 206 ? -9.717 -16.581 -10.690 1.00 78.75 206 GLY A O 1
ATOM 1530 N N . ASP A 1 207 ? -9.625 -15.839 -8.568 1.00 75.12 207 ASP A N 1
ATOM 1531 C CA . ASP A 1 207 ? -10.478 -16.899 -8.010 1.00 75.12 207 ASP A CA 1
ATOM 1532 C C . ASP A 1 207 ? -11.950 -16.772 -8.448 1.00 75.12 207 ASP A C 1
ATOM 1534 O O . ASP A 1 207 ? -12.645 -17.776 -8.618 1.00 75.12 207 ASP A O 1
ATOM 1538 N N . SER A 1 208 ? -12.430 -15.545 -8.677 1.00 74.88 208 SER A N 1
ATOM 1539 C CA . SER A 1 208 ? -13.800 -15.267 -9.133 1.00 74.88 208 SER A CA 1
ATOM 1540 C C . SER A 1 208 ? -13.898 -14.960 -10.631 1.00 74.88 208 SER A C 1
ATOM 1542 O O . SER A 1 208 ? -14.986 -15.039 -11.205 1.00 74.88 208 SER A O 1
ATOM 1544 N N . GLY A 1 209 ? -12.784 -14.596 -11.272 1.00 78.06 209 GLY A N 1
ATOM 1545 C CA . GLY A 1 209 ? -12.757 -13.996 -12.608 1.00 78.06 209 GLY A CA 1
ATOM 1546 C C . GLY A 1 209 ? -13.382 -12.596 -12.658 1.00 78.06 209 GLY A C 1
ATOM 1547 O O . GLY A 1 209 ? -13.651 -12.086 -13.747 1.00 78.06 209 GLY A O 1
ATOM 1548 N N . GLU A 1 210 ? -13.659 -11.990 -11.501 1.00 82.12 210 GLU A N 1
ATOM 1549 C CA . GLU A 1 210 ? -14.282 -10.676 -11.400 1.00 82.12 210 GLU A CA 1
ATOM 1550 C C . GLU A 1 210 ? -13.299 -9.574 -11.790 1.00 82.12 210 GLU A C 1
ATOM 1552 O O . GLU A 1 210 ? -12.109 -9.614 -11.479 1.00 82.12 210 GLU A O 1
ATOM 1557 N N . ILE A 1 211 ? -13.823 -8.572 -12.484 1.00 78.31 211 ILE A N 1
ATOM 1558 C CA . ILE A 1 211 ? -13.062 -7.450 -13.007 1.00 78.31 211 ILE A CA 1
ATOM 1559 C C . ILE A 1 211 ? -13.507 -6.184 -12.271 1.00 78.31 211 ILE A C 1
ATOM 1561 O O . ILE A 1 211 ? -14.679 -5.813 -12.339 1.00 78.31 211 ILE A O 1
ATOM 1565 N N . VAL A 1 212 ? -12.566 -5.500 -11.619 1.00 76.44 212 VAL A N 1
ATOM 1566 C CA . VAL A 1 212 ? -12.816 -4.306 -10.799 1.00 76.44 212 VAL A CA 1
ATOM 1567 C C . VAL A 1 212 ? -12.079 -3.101 -11.385 1.00 76.44 212 VAL A C 1
ATOM 1569 O O . VAL A 1 212 ? -10.884 -3.165 -11.682 1.00 76.44 212 VAL A O 1
ATOM 1572 N N . GLY A 1 213 ? -12.797 -1.983 -11.546 1.00 64.00 213 GLY A N 1
ATOM 1573 C CA . GLY A 1 213 ? -12.203 -0.681 -11.873 1.00 64.00 213 GLY A CA 1
ATOM 1574 C C . GLY A 1 213 ? -11.463 -0.628 -13.212 1.00 64.00 213 GLY A C 1
ATOM 1575 O O . GLY A 1 213 ? -10.358 -0.088 -13.271 1.00 64.00 213 GLY A O 1
ATOM 1576 N N . VAL A 1 214 ? -12.036 -1.210 -14.274 1.00 74.31 214 VAL A N 1
ATOM 1577 C CA . VAL A 1 214 ? -11.422 -1.156 -15.609 1.00 74.31 214 VAL A CA 1
ATOM 1578 C C . VAL A 1 214 ? -11.603 0.206 -16.236 1.00 74.31 214 VAL A C 1
ATOM 1580 O O . VAL A 1 214 ? -12.728 0.659 -16.441 1.00 74.31 214 VAL A O 1
ATOM 1583 N N . ASP A 1 215 ? -10.475 0.802 -16.595 1.00 68.06 215 ASP A N 1
ATOM 1584 C CA . ASP A 1 215 ? -10.416 2.056 -17.323 1.00 68.06 215 ASP A CA 1
ATOM 1585 C C . ASP A 1 215 ? -9.256 2.034 -18.325 1.00 68.06 215 ASP A C 1
ATOM 1587 O O . ASP A 1 215 ? -8.211 1.415 -18.089 1.00 68.06 215 ASP A O 1
ATOM 1591 N N . GLU A 1 216 ? -9.436 2.712 -19.454 1.00 70.12 216 GLU A N 1
ATOM 1592 C CA . GLU A 1 216 ? -8.335 3.009 -20.366 1.00 70.12 216 GLU A CA 1
ATOM 1593 C C . GLU A 1 216 ? -7.765 4.363 -19.965 1.00 70.12 216 GLU A C 1
ATOM 1595 O O . GLU A 1 216 ? -8.400 5.404 -20.133 1.00 70.12 216 GLU A O 1
ATOM 1600 N N . LYS A 1 217 ? -6.551 4.355 -19.416 1.00 73.44 217 LYS A N 1
ATOM 1601 C CA . LYS A 1 217 ? -5.896 5.585 -18.988 1.00 73.44 217 LYS A CA 1
ATOM 1602 C C . LYS A 1 217 ? -5.031 6.120 -20.108 1.00 73.44 217 LYS A C 1
ATOM 1604 O O . LYS A 1 217 ? -4.229 5.399 -20.703 1.00 73.44 217 LYS A O 1
ATOM 1609 N N . VAL A 1 218 ? -5.187 7.411 -20.364 1.00 66.31 218 VAL A N 1
ATOM 1610 C CA . VAL A 1 218 ? -4.272 8.183 -21.197 1.00 66.31 218 VAL A CA 1
ATOM 1611 C C . VAL A 1 218 ? -3.226 8.763 -20.259 1.00 66.31 218 VAL A C 1
ATOM 1613 O O . VAL A 1 218 ? -3.573 9.468 -19.309 1.00 66.31 218 VAL A O 1
ATOM 1616 N N . SER A 1 219 ? -1.956 8.439 -20.493 1.00 62.03 219 SER A N 1
ATOM 1617 C CA . SER A 1 219 ? -0.866 9.163 -19.854 1.00 62.03 219 SER A CA 1
ATOM 1618 C C . SER A 1 219 ? -0.992 10.622 -20.287 1.00 62.03 219 SER A C 1
ATOM 1620 O O . SER A 1 219 ? -1.023 10.929 -21.476 1.00 62.03 219 SER A O 1
ATOM 1622 N N . ALA A 1 220 ? -1.226 11.506 -19.324 1.00 55.22 220 ALA A N 1
ATOM 1623 C CA . ALA A 1 220 ? -1.393 12.912 -19.628 1.00 55.22 220 ALA A CA 1
ATOM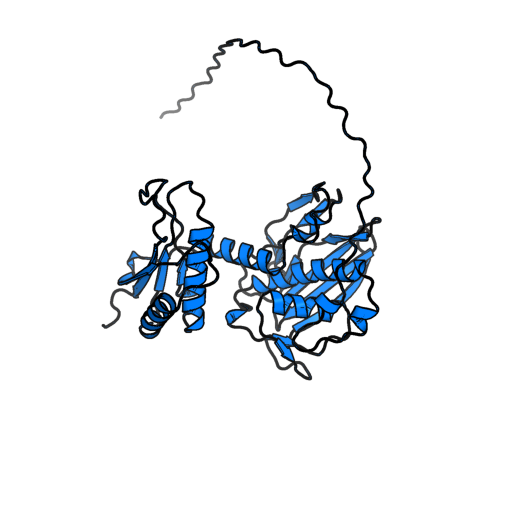 1624 C C . ALA A 1 220 ? -0.029 13.500 -20.010 1.00 55.22 220 ALA A C 1
ATOM 1626 O O . ALA A 1 220 ? 0.989 13.136 -19.419 1.00 55.22 220 ALA A O 1
ATOM 1627 N N . ASP A 1 221 ? -0.044 14.447 -20.952 1.00 44.75 221 ASP A N 1
ATOM 1628 C CA . ASP A 1 221 ? 1.074 15.314 -21.350 1.00 44.75 221 ASP A CA 1
ATOM 1629 C C . ASP A 1 221 ? 1.412 16.287 -20.196 1.00 44.75 221 ASP A C 1
ATOM 1631 O O . ASP A 1 221 ? 1.407 17.513 -20.317 1.00 44.75 221 ASP A O 1
ATOM 1635 N N . TYR A 1 222 ? 1.588 15.743 -18.989 1.00 44.62 222 TYR A N 1
ATOM 1636 C CA . TYR A 1 222 ? 2.243 16.445 -17.910 1.00 44.62 222 TYR A CA 1
ATOM 1637 C C . TYR A 1 222 ? 3.683 16.597 -18.358 1.00 44.62 222 TYR A C 1
ATOM 1639 O O . TYR A 1 222 ? 4.365 15.607 -18.626 1.00 44.62 222 TYR A O 1
ATOM 1647 N N . SER A 1 223 ? 4.151 17.846 -18.405 1.00 45.06 223 SER A N 1
ATOM 1648 C CA . SER A 1 223 ? 5.574 18.154 -18.320 1.00 45.06 223 SER A CA 1
ATOM 1649 C C . SER A 1 223 ? 6.150 17.237 -17.255 1.00 45.06 223 SER A C 1
ATOM 1651 O O . SER A 1 223 ? 5.765 17.429 -16.102 1.00 45.06 223 SER A O 1
ATOM 1653 N N . ALA A 1 224 ? 6.919 16.214 -17.669 1.00 53.16 224 ALA A N 1
ATOM 1654 C CA . ALA A 1 224 ? 7.352 15.095 -16.835 1.00 53.16 224 ALA A CA 1
ATOM 1655 C C . ALA A 1 224 ? 7.544 15.605 -15.413 1.00 53.16 224 ALA A C 1
ATOM 1657 O O . ALA A 1 224 ? 8.451 16.418 -15.206 1.00 53.16 224 ALA A O 1
ATOM 1658 N N . ALA A 1 225 ? 6.617 15.253 -14.506 1.00 52.12 225 ALA A N 1
ATOM 1659 C CA . ALA A 1 225 ? 6.622 15.814 -13.161 1.00 52.12 225 ALA A CA 1
ATOM 1660 C C . ALA A 1 225 ? 8.054 15.686 -12.659 1.00 52.12 225 ALA A C 1
ATOM 1662 O O . ALA A 1 225 ? 8.680 14.625 -12.867 1.00 52.12 225 ALA A O 1
ATOM 1663 N N . ARG A 1 226 ? 8.615 16.786 -12.133 1.00 56.53 226 ARG A N 1
ATOM 1664 C CA . ARG A 1 226 ? 10.002 16.742 -11.668 1.00 56.53 226 ARG A CA 1
ATOM 1665 C C . ARG A 1 226 ? 10.123 15.552 -10.718 1.00 56.53 226 ARG A C 1
ATOM 1667 O O . ARG A 1 226 ? 9.146 15.170 -10.081 1.00 56.53 226 ARG A O 1
ATOM 1674 N N . ALA A 1 227 ? 11.277 14.893 -10.676 1.00 59.59 227 ALA A N 1
ATOM 1675 C CA . ALA A 1 227 ? 11.405 13.636 -9.936 1.00 59.59 227 ALA A CA 1
ATOM 1676 C C . ALA A 1 227 ? 10.955 13.742 -8.458 1.00 59.59 227 ALA A C 1
ATOM 1678 O O . ALA A 1 227 ? 10.540 12.739 -7.887 1.00 59.59 227 ALA 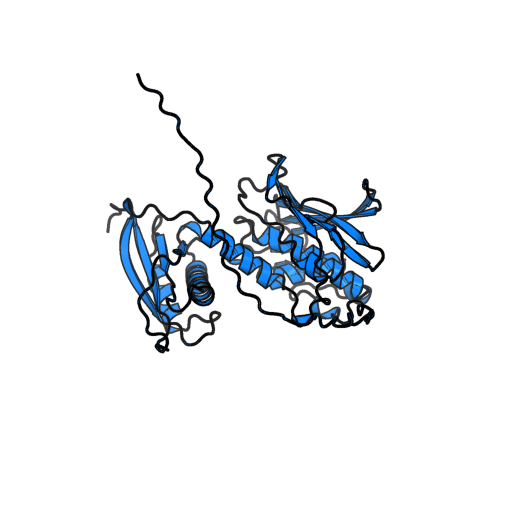A O 1
ATOM 1679 N N . ASP A 1 228 ? 11.005 14.945 -7.877 1.00 60.97 228 ASP A N 1
ATOM 1680 C CA . ASP A 1 228 ? 10.540 15.331 -6.540 1.00 60.97 228 ASP A CA 1
ATOM 1681 C C . ASP A 1 228 ? 9.025 15.595 -6.412 1.00 60.97 228 ASP A C 1
ATOM 1683 O O . ASP A 1 228 ? 8.511 15.596 -5.299 1.00 60.97 228 ASP A O 1
ATOM 1687 N N . GLU A 1 229 ? 8.299 15.776 -7.515 1.00 66.38 229 GLU A N 1
ATOM 1688 C CA . GLU A 1 229 ? 6.838 15.974 -7.562 1.00 66.38 229 GLU A CA 1
ATOM 1689 C C . GLU A 1 229 ? 6.065 14.671 -7.846 1.00 66.38 229 GLU A C 1
ATOM 1691 O O . GLU A 1 229 ? 4.835 14.669 -7.864 1.00 66.38 229 GLU A O 1
ATOM 1696 N N . ARG A 1 230 ? 6.770 13.561 -8.098 1.00 74.44 230 ARG A N 1
ATOM 1697 C CA . ARG A 1 230 ? 6.158 12.262 -8.415 1.00 74.44 230 ARG A CA 1
ATOM 1698 C C . ARG A 1 230 ? 5.578 11.596 -7.179 1.00 74.44 230 ARG A C 1
ATOM 1700 O O . ARG A 1 230 ? 6.154 11.661 -6.091 1.00 74.44 230 ARG A O 1
ATOM 1707 N N . THR A 1 231 ? 4.476 10.880 -7.367 1.00 80.81 231 THR A N 1
ATOM 1708 C CA . THR A 1 231 ? 3.813 10.191 -6.262 1.00 80.81 231 THR A CA 1
ATOM 1709 C C . THR A 1 231 ? 4.679 9.023 -5.779 1.00 80.81 231 THR A C 1
ATOM 1711 O O . THR A 1 231 ? 5.013 8.113 -6.541 1.00 80.81 231 THR A O 1
ATOM 1714 N N . SER A 1 232 ? 5.060 9.033 -4.498 1.00 78.94 232 SER A N 1
ATOM 1715 C CA . SER A 1 232 ? 5.837 7.947 -3.891 1.00 78.94 232 SER A CA 1
ATOM 1716 C C . SER A 1 232 ? 4.976 6.703 -3.632 1.00 78.94 232 SER A C 1
ATOM 1718 O O . SER A 1 232 ? 3.754 6.780 -3.505 1.00 78.94 232 SER A O 1
ATOM 1720 N N . ALA A 1 233 ? 5.621 5.542 -3.475 1.00 75.88 233 ALA A N 1
ATOM 1721 C CA . ALA A 1 233 ? 4.930 4.307 -3.101 1.00 75.88 233 ALA A CA 1
ATOM 1722 C C . ALA A 1 233 ? 4.170 4.433 -1.772 1.00 75.88 233 ALA A C 1
ATOM 1724 O O . ALA A 1 233 ? 3.028 3.991 -1.675 1.00 75.88 233 ALA A O 1
ATOM 1725 N N . SER A 1 234 ? 4.780 5.077 -0.774 1.00 74.44 234 SER A N 1
ATOM 1726 C CA . SER A 1 234 ? 4.134 5.348 0.510 1.00 74.44 234 SER A CA 1
ATOM 1727 C C . SER A 1 234 ? 2.905 6.242 0.345 1.00 74.44 234 SER A C 1
ATOM 1729 O O . SER A 1 234 ? 1.844 5.901 0.852 1.00 74.44 234 SER A O 1
ATOM 1731 N N . ALA A 1 235 ? 2.992 7.320 -0.441 1.00 82.06 235 ALA A N 1
ATOM 1732 C CA . ALA A 1 235 ? 1.865 8.221 -0.676 1.00 82.06 235 ALA A CA 1
ATOM 1733 C C . ALA A 1 235 ? 0.676 7.518 -1.353 1.00 82.06 235 ALA A C 1
ATOM 1735 O O . ALA A 1 235 ? -0.473 7.766 -0.986 1.00 82.06 235 ALA A O 1
ATOM 1736 N N . LEU A 1 236 ? 0.935 6.606 -2.299 1.00 81.81 236 LEU A N 1
ATOM 1737 C CA . LEU A 1 236 ? -0.112 5.790 -2.927 1.00 81.81 236 LEU A CA 1
ATOM 1738 C C . LEU A 1 236 ? -0.790 4.850 -1.937 1.00 81.81 236 LEU A C 1
ATOM 1740 O O . LEU A 1 236 ? -2.014 4.732 -1.946 1.00 81.81 236 LEU A O 1
ATOM 1744 N N . VAL A 1 237 ? -0.000 4.172 -1.102 1.00 75.88 237 VAL A N 1
ATOM 1745 C CA . VAL A 1 237 ? -0.539 3.261 -0.089 1.00 75.88 237 VAL A CA 1
ATOM 1746 C C . VAL A 1 237 ? -1.375 4.033 0.921 1.00 75.88 237 VAL A C 1
ATOM 1748 O O . VAL A 1 237 ? -2.494 3.619 1.210 1.00 75.88 237 VAL A O 1
ATOM 1751 N N . GLU A 1 238 ? -0.896 5.184 1.385 1.00 78.25 238 GLU A N 1
ATOM 1752 C CA . GLU A 1 238 ? -1.650 6.053 2.290 1.00 78.25 238 GLU A CA 1
ATOM 1753 C C . GLU A 1 238 ? -2.942 6.581 1.653 1.00 78.25 238 GLU A C 1
ATOM 1755 O O . GLU A 1 238 ? -3.996 6.610 2.290 1.00 78.25 238 GLU A O 1
ATOM 1760 N N . ALA A 1 239 ? -2.916 6.941 0.367 1.00 79.81 239 ALA A N 1
ATOM 1761 C CA . ALA A 1 239 ? -4.126 7.309 -0.367 1.00 79.81 239 ALA A CA 1
ATOM 1762 C C . ALA A 1 239 ? -5.133 6.146 -0.452 1.00 79.81 239 ALA A C 1
ATOM 1764 O O . ALA A 1 239 ? -6.325 6.349 -0.225 1.00 79.81 239 ALA A O 1
ATOM 1765 N N . ALA A 1 240 ? -4.668 4.924 -0.720 1.00 76.88 240 ALA A N 1
ATOM 1766 C CA . ALA A 1 240 ? -5.533 3.748 -0.790 1.00 76.88 240 ALA A CA 1
ATOM 1767 C C . ALA A 1 240 ? -6.089 3.331 0.582 1.00 76.88 240 ALA A C 1
ATOM 1769 O O . ALA A 1 240 ? -7.262 2.970 0.690 1.00 76.88 240 ALA A O 1
ATOM 1770 N N . ARG A 1 241 ? -5.277 3.432 1.643 1.00 74.44 241 ARG A N 1
ATOM 1771 C CA . ARG A 1 241 ? -5.713 3.246 3.036 1.00 74.44 241 ARG A CA 1
ATOM 1772 C C . ARG A 1 241 ? -6.816 4.236 3.390 1.00 74.44 241 ARG A C 1
ATOM 1774 O O . ARG A 1 241 ? -7.876 3.812 3.848 1.00 74.44 241 ARG A O 1
ATOM 1781 N N . ARG A 1 242 ? -6.616 5.526 3.087 1.00 75.31 242 ARG A N 1
ATOM 1782 C CA . ARG A 1 242 ? -7.646 6.566 3.254 1.00 75.31 242 ARG A CA 1
ATOM 1783 C C . ARG A 1 242 ? -8.945 6.208 2.553 1.00 75.31 242 ARG A C 1
ATOM 1785 O O . ARG A 1 242 ? -9.993 6.228 3.190 1.00 75.31 242 ARG A O 1
ATOM 1792 N N . GLN A 1 243 ? -8.874 5.863 1.269 1.00 74.75 243 GLN A N 1
ATOM 1793 C CA . GLN A 1 243 ? -10.063 5.564 0.473 1.00 74.75 243 GLN A CA 1
ATOM 1794 C C . GLN A 1 243 ? -10.905 4.454 1.112 1.00 74.75 243 GLN A C 1
ATOM 1796 O O . GLN A 1 243 ? -12.107 4.615 1.304 1.00 74.75 243 GLN A O 1
ATOM 1801 N N . ARG A 1 244 ? -10.269 3.368 1.546 1.00 71.75 244 ARG A N 1
ATOM 1802 C CA . ARG A 1 244 ? -10.974 2.249 2.185 1.00 71.75 244 ARG A CA 1
ATOM 1803 C C . ARG A 1 244 ? -11.600 2.586 3.512 1.00 71.75 244 ARG A C 1
ATOM 1805 O O . ARG A 1 244 ? -12.656 2.068 3.857 1.00 71.75 244 ARG A O 1
ATOM 1812 N N . MET A 1 245 ? -10.939 3.431 4.286 1.00 70.31 245 MET A N 1
ATOM 1813 C CA . MET A 1 245 ? -11.505 3.875 5.548 1.00 70.31 245 MET A CA 1
ATOM 1814 C C . MET A 1 245 ? -12.754 4.721 5.327 1.00 70.31 245 MET A C 1
ATOM 1816 O O . MET A 1 245 ? -13.700 4.600 6.101 1.00 70.31 245 MET A O 1
ATOM 1820 N N . LEU A 1 246 ? -12.795 5.510 4.249 1.00 69.44 246 LEU A N 1
ATOM 1821 C CA . LEU A 1 246 ? -13.997 6.239 3.841 1.00 69.44 246 LEU A CA 1
ATOM 1822 C C . LEU A 1 246 ? -15.114 5.306 3.350 1.00 69.44 246 LEU A C 1
ATOM 1824 O O . LEU A 1 246 ? -16.289 5.627 3.520 1.00 69.44 246 LEU A O 1
ATOM 1828 N N . GLU A 1 247 ? -14.761 4.160 2.771 1.00 72.88 247 GLU A N 1
ATOM 1829 C CA . GLU A 1 247 ? -15.705 3.139 2.292 1.00 72.88 247 GLU A CA 1
ATOM 1830 C C . GLU A 1 247 ? -16.192 2.191 3.401 1.00 72.88 247 GLU A C 1
ATOM 1832 O O . GLU A 1 247 ? -17.190 1.491 3.224 1.00 72.88 247 GLU A O 1
ATOM 1837 N N . LYS A 1 248 ? -15.534 2.184 4.567 1.00 78.88 248 LYS A N 1
ATOM 1838 C CA . LYS A 1 248 ? -15.886 1.321 5.697 1.00 78.88 248 LYS A CA 1
ATOM 1839 C C . LYS A 1 248 ? -17.299 1.621 6.205 1.00 78.88 248 LYS A C 1
ATOM 1841 O O . LYS A 1 248 ? -17.627 2.754 6.566 1.00 78.88 248 LYS A O 1
ATOM 1846 N N . GLU A 1 249 ? -18.127 0.582 6.300 1.00 83.81 249 GLU A N 1
ATOM 1847 C CA . GLU A 1 249 ? -19.479 0.704 6.846 1.00 83.81 249 GLU A CA 1
ATOM 1848 C C . GLU A 1 249 ? -19.455 1.145 8.317 1.00 83.81 249 GLU A C 1
ATOM 1850 O O . GLU A 1 249 ? -18.635 0.696 9.123 1.00 83.81 249 GLU A O 1
ATOM 1855 N N . ALA A 1 250 ? -20.380 2.039 8.673 1.00 86.75 250 ALA A N 1
ATOM 1856 C CA . ALA A 1 250 ? -20.516 2.503 10.043 1.00 86.75 250 ALA A CA 1
ATOM 1857 C C . ALA A 1 250 ? -20.950 1.353 10.974 1.00 86.75 250 ALA A C 1
ATOM 1859 O O . ALA A 1 250 ? -21.849 0.588 10.614 1.00 86.75 250 ALA A O 1
ATOM 1860 N N . PRO A 1 251 ? -20.390 1.258 12.195 1.00 89.50 251 PRO A N 1
ATOM 1861 C CA . PRO A 1 251 ? -20.868 0.321 13.200 1.00 89.50 251 PRO A CA 1
ATOM 1862 C C . PRO A 1 251 ? -22.354 0.528 13.507 1.00 89.50 251 PRO A C 1
ATOM 1864 O O . PRO A 1 251 ? -22.855 1.655 13.510 1.00 89.50 251 PRO A O 1
ATOM 1867 N N . ASP A 1 252 ? -23.046 -0.555 13.856 1.00 91.75 252 ASP A N 1
ATOM 1868 C CA . ASP A 1 252 ? -24.425 -0.490 14.339 1.00 91.75 252 ASP A CA 1
ATOM 1869 C C . ASP A 1 252 ? -24.474 0.130 15.747 1.00 91.75 252 ASP A C 1
ATOM 1871 O O . ASP A 1 252 ? -24.399 -0.550 16.776 1.00 91.75 252 ASP A O 1
ATOM 1875 N N . PHE A 1 253 ? -24.583 1.458 15.789 1.00 90.88 253 PHE A N 1
ATOM 1876 C CA . PHE A 1 253 ? -24.606 2.227 17.030 1.00 90.88 253 PHE A CA 1
ATOM 1877 C C . PHE A 1 253 ? -25.826 1.946 17.914 1.00 90.88 253 PHE A C 1
ATOM 1879 O O . PHE A 1 253 ? -25.783 2.286 19.094 1.00 90.88 253 PHE A O 1
ATOM 1886 N N . GLU A 1 254 ? -26.895 1.324 17.404 1.00 92.69 254 GLU A N 1
ATOM 1887 C CA . GLU A 1 254 ? -28.061 0.964 18.226 1.00 92.69 254 GLU A CA 1
ATOM 1888 C C . GLU A 1 254 ? -27.750 -0.185 19.192 1.00 92.69 254 GLU A C 1
ATOM 1890 O O . GLU A 1 254 ? -28.392 -0.322 20.236 1.00 92.69 254 GLU A O 1
ATOM 1895 N N . ARG A 1 255 ? -26.736 -0.994 18.867 1.00 93.69 255 ARG A N 1
ATOM 1896 C CA . ARG A 1 255 ? -26.286 -2.148 19.664 1.00 93.69 255 ARG A CA 1
ATOM 1897 C C . ARG A 1 255 ? -25.093 -1.824 20.556 1.00 93.69 255 ARG A C 1
ATOM 1899 O O . ARG A 1 255 ? -24.532 -2.721 21.189 1.00 93.69 255 ARG A O 1
ATOM 1906 N N . LEU A 1 256 ? -24.699 -0.555 20.591 1.00 95.06 256 LEU A N 1
ATOM 1907 C CA . LEU A 1 256 ? -23.520 -0.068 21.278 1.00 95.06 256 LEU A CA 1
ATOM 1908 C C . LEU A 1 256 ? -23.899 1.013 22.296 1.00 95.06 256 LEU A C 1
ATOM 1910 O O . LEU A 1 256 ? -24.648 1.942 22.008 1.00 95.06 256 LEU A O 1
ATOM 1914 N N . GLU A 1 257 ? -23.336 0.940 23.498 1.00 95.69 257 GLU A N 1
ATOM 1915 C CA . GLU A 1 257 ? -23.408 2.009 24.490 1.00 95.69 257 GLU A CA 1
ATOM 1916 C C . GLU A 1 257 ? -22.103 2.808 24.537 1.00 95.69 257 GLU A C 1
ATOM 1918 O O . GLU A 1 257 ? -21.004 2.254 24.496 1.00 95.69 257 GLU A O 1
ATOM 1923 N N . LYS A 1 258 ? -22.217 4.137 24.645 1.00 95.25 258 LYS A N 1
ATOM 1924 C CA . LYS A 1 258 ? -21.062 5.016 24.860 1.00 95.25 258 LYS A CA 1
ATOM 1925 C C . LYS A 1 258 ? -20.509 4.774 26.256 1.00 95.25 258 LYS A C 1
ATOM 1927 O O . LYS A 1 258 ? -21.148 5.139 27.241 1.00 95.25 258 LYS A O 1
ATOM 1932 N N . TYR A 1 259 ? -19.306 4.224 26.332 1.00 94.25 259 TYR A N 1
ATOM 1933 C CA . TYR A 1 259 ? -18.630 3.982 27.599 1.00 94.25 259 TYR A CA 1
ATOM 1934 C C . TYR A 1 259 ? -17.770 5.178 28.011 1.00 94.25 259 TYR A C 1
ATOM 1936 O O . TYR A 1 259 ? -17.868 5.657 29.143 1.00 94.25 259 TYR A O 1
ATOM 1944 N N . ARG A 1 260 ? -16.969 5.719 27.085 1.00 94.31 260 ARG A N 1
ATOM 1945 C CA . ARG A 1 260 ? -16.088 6.859 27.367 1.00 94.31 260 ARG A CA 1
ATOM 1946 C C . ARG A 1 260 ? -15.846 7.714 26.132 1.00 94.31 260 ARG A C 1
ATOM 1948 O O . ARG A 1 260 ? -15.793 7.214 25.017 1.00 94.31 260 ARG A O 1
ATOM 1955 N N . ARG A 1 261 ? -15.644 9.013 26.348 1.00 94.38 261 ARG A N 1
ATOM 1956 C CA . ARG A 1 261 ? -15.190 9.959 25.327 1.00 94.38 261 ARG A CA 1
ATOM 1957 C C . ARG A 1 261 ? -13.924 10.656 25.809 1.00 94.38 261 ARG A C 1
ATOM 1959 O O . ARG A 1 261 ? -13.898 11.162 26.930 1.00 94.38 261 ARG A O 1
ATOM 1966 N N . THR A 1 262 ? -12.928 10.727 24.941 1.00 94.56 262 THR A N 1
ATOM 1967 C CA . THR A 1 262 ? -11.683 11.467 25.142 1.00 94.56 262 THR A CA 1
ATOM 1968 C C . THR A 1 262 ? -11.505 12.441 23.985 1.00 94.56 262 THR A C 1
ATOM 1970 O O . THR A 1 262 ? -11.836 12.129 22.845 1.00 94.56 262 THR A O 1
ATOM 1973 N N . VAL A 1 263 ? -11.022 13.643 24.288 1.00 91.56 263 VAL A N 1
ATOM 1974 C CA . VAL A 1 263 ? -10.684 14.657 23.286 1.00 91.56 263 VAL A CA 1
ATOM 1975 C C . VAL A 1 263 ? -9.167 14.767 23.252 1.00 91.56 263 VAL A C 1
ATOM 1977 O O . VAL A 1 263 ? -8.555 15.028 24.285 1.00 91.56 263 VAL A O 1
ATOM 1980 N N . LEU A 1 264 ? -8.587 14.528 22.083 1.00 91.00 264 LEU A N 1
ATOM 1981 C CA . LEU A 1 264 ? -7.162 14.632 21.807 1.00 91.00 264 LEU A CA 1
ATOM 1982 C C . LEU A 1 264 ? -6.915 15.968 21.116 1.00 91.00 264 LEU A C 1
ATOM 1984 O O . LEU A 1 264 ? -7.642 16.336 20.194 1.00 91.00 264 LEU A O 1
ATOM 1988 N N . ILE A 1 265 ? -5.922 16.705 21.595 1.00 86.50 265 ILE A N 1
ATOM 1989 C CA . ILE A 1 265 ? -5.580 18.027 21.073 1.00 86.50 265 ILE A CA 1
ATOM 1990 C C . ILE A 1 265 ? -4.243 17.884 20.363 1.00 86.50 265 ILE A C 1
ATOM 1992 O O . ILE A 1 265 ? -3.239 17.600 21.013 1.00 86.50 265 ILE A O 1
ATOM 1996 N N . MET A 1 266 ? -4.244 18.029 19.041 1.00 80.94 266 MET A N 1
ATOM 1997 C CA . MET A 1 266 ? -3.035 17.925 18.224 1.00 80.94 266 MET A CA 1
ATOM 1998 C C . MET A 1 266 ? -2.309 19.273 18.209 1.00 80.94 266 MET A C 1
ATOM 2000 O O . MET A 1 266 ? -2.945 20.318 18.059 1.00 80.94 266 MET A O 1
ATOM 2004 N N . GLU A 1 267 ? -0.991 19.263 18.398 1.00 73.06 267 GLU A N 1
ATOM 2005 C CA . GLU A 1 267 ? -0.179 20.483 18.382 1.00 73.06 267 GLU A CA 1
ATOM 2006 C C . GLU A 1 267 ? 0.326 20.776 16.965 1.00 73.06 267 GLU A C 1
ATOM 2008 O O . GLU A 1 267 ? 1.124 20.023 16.412 1.00 73.06 267 GLU A O 1
ATOM 2013 N N . GLY A 1 268 ? -0.109 21.905 16.397 1.00 69.75 268 GLY A N 1
ATOM 2014 C CA . GLY A 1 268 ? 0.324 22.364 15.076 1.00 69.75 268 GLY A CA 1
ATOM 2015 C C . GLY A 1 268 ? -0.162 21.485 13.923 1.00 69.75 268 GLY A C 1
ATOM 2016 O O . GLY A 1 268 ? -0.966 20.573 14.104 1.00 69.75 268 GLY A O 1
ATOM 2017 N N . ASP A 1 269 ? 0.332 21.774 12.723 1.00 68.38 269 ASP A N 1
ATOM 2018 C CA . ASP A 1 269 ? -0.154 21.166 11.473 1.00 68.38 269 ASP A CA 1
ATOM 2019 C C . ASP A 1 269 ? 0.519 19.827 11.149 1.00 68.38 269 ASP A C 1
ATOM 2021 O O . ASP A 1 269 ? 0.178 19.180 10.166 1.00 68.38 269 ASP A O 1
ATOM 2025 N N . ASN A 1 270 ? 1.464 19.386 11.985 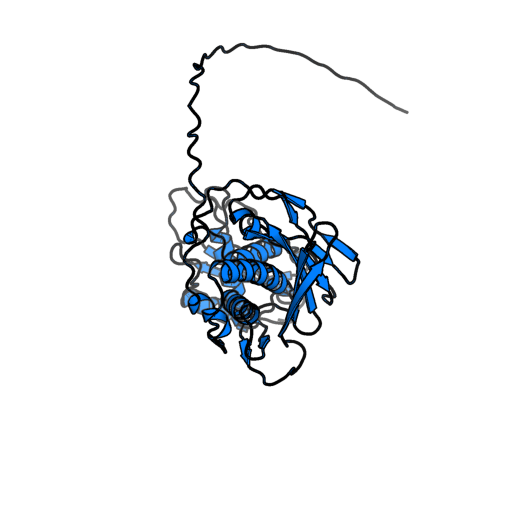1.00 73.00 270 ASN A N 1
ATOM 2026 C CA . ASN A 1 270 ? 2.150 18.121 11.781 1.00 73.00 270 ASN A CA 1
ATOM 2027 C C . ASN A 1 270 ? 1.256 16.949 12.223 1.00 73.00 270 ASN A C 1
ATOM 2029 O O . ASN A 1 270 ? 1.013 16.747 13.415 1.00 73.00 270 ASN A O 1
ATOM 2033 N N . THR A 1 271 ? 0.781 16.173 11.253 1.00 75.44 271 THR A N 1
ATOM 2034 C CA . THR A 1 271 ? -0.085 15.005 11.459 1.00 75.44 271 THR A CA 1
ATOM 2035 C C . THR A 1 271 ? 0.696 13.733 11.815 1.00 75.44 271 THR A C 1
ATOM 2037 O O . THR A 1 271 ? 0.111 12.787 12.337 1.00 75.44 271 THR A O 1
ATOM 2040 N N . GLU A 1 272 ? 2.027 13.726 11.663 1.00 75.75 272 GLU A N 1
ATOM 2041 C CA . GLU A 1 272 ? 2.892 12.563 11.921 1.00 75.75 272 GLU A CA 1
ATOM 2042 C C . GLU A 1 272 ? 3.059 12.250 13.419 1.00 75.75 272 GLU A C 1
ATOM 2044 O O . GLU A 1 272 ? 3.372 11.117 13.810 1.00 75.75 272 GLU A O 1
ATOM 2049 N N . TYR A 1 273 ? 2.861 13.235 14.301 1.00 82.88 273 TYR A N 1
ATOM 2050 C CA . TYR A 1 273 ? 3.127 13.092 15.734 1.00 82.88 273 TYR A CA 1
ATOM 2051 C C . TYR A 1 273 ? 1.884 13.370 16.571 1.00 82.88 273 TYR A C 1
ATOM 2053 O O . TYR A 1 273 ? 1.365 14.479 16.612 1.00 82.88 273 TYR A O 1
ATOM 2061 N N . LEU A 1 274 ? 1.459 12.361 17.335 1.00 86.38 274 LEU A N 1
ATOM 2062 C CA . LEU A 1 274 ? 0.342 12.499 18.268 1.00 86.38 274 LEU A CA 1
ATOM 2063 C C . LEU A 1 274 ? 0.710 13.319 19.524 1.00 86.38 274 LEU A C 1
ATOM 2065 O O . LEU A 1 274 ? -0.151 13.945 20.135 1.00 86.38 274 LEU A O 1
ATOM 2069 N N . GLY A 1 275 ? 1.987 13.315 19.917 1.00 89.44 275 GLY A N 1
ATOM 2070 C CA . GLY A 1 275 ? 2.477 13.919 21.161 1.00 89.44 275 GLY A CA 1
ATOM 2071 C C . GLY A 1 275 ? 2.247 13.043 22.403 1.00 89.44 275 GLY A C 1
ATOM 2072 O O . GLY A 1 275 ? 1.270 12.298 22.502 1.00 89.44 275 GLY A O 1
ATOM 2073 N N . ASP A 1 276 ? 3.151 13.132 23.382 1.00 90.88 276 ASP A N 1
ATOM 2074 C CA . ASP A 1 276 ? 3.203 12.221 24.541 1.00 90.88 276 ASP A CA 1
ATOM 2075 C C . ASP A 1 276 ? 1.912 12.193 25.374 1.00 90.88 276 ASP A C 1
ATOM 2077 O O . ASP A 1 276 ? 1.511 11.144 25.889 1.00 90.88 276 ASP A O 1
ATOM 2081 N N . GLY A 1 277 ? 1.249 13.345 25.512 1.00 92.44 277 GLY A N 1
ATOM 2082 C CA . GLY A 1 277 ? -0.008 13.466 26.251 1.00 92.44 277 GLY A CA 1
ATOM 2083 C C . GLY A 1 277 ? -1.136 12.659 25.609 1.00 92.44 277 GLY A C 1
ATOM 2084 O O . GLY A 1 277 ? -1.799 11.870 26.288 1.00 92.44 277 GLY A O 1
ATOM 2085 N N . ASN A 1 278 ? -1.303 12.800 24.294 1.00 93.69 278 ASN A N 1
ATOM 2086 C CA . ASN A 1 278 ? -2.307 12.058 23.540 1.00 93.69 278 ASN A CA 1
ATOM 2087 C C . ASN A 1 278 ? -1.948 10.569 23.457 1.00 93.69 278 ASN A C 1
ATOM 2089 O O . ASN A 1 278 ? -2.825 9.742 23.691 1.00 93.69 278 ASN A O 1
ATOM 2093 N N . LYS A 1 279 ? -0.669 10.208 23.252 1.00 94.56 279 LYS A N 1
ATOM 2094 C CA . LYS A 1 279 ? -0.216 8.801 23.282 1.00 94.56 279 LYS A CA 1
ATOM 2095 C C . LYS A 1 279 ? -0.563 8.121 24.600 1.00 94.56 279 LYS A C 1
ATOM 2097 O O . LYS A 1 279 ? -1.130 7.032 24.637 1.00 94.56 279 LYS A O 1
ATOM 2102 N N . ARG A 1 280 ? -0.311 8.802 25.724 1.00 95.69 280 ARG A N 1
ATOM 2103 C CA . ARG A 1 280 ? -0.703 8.298 27.047 1.00 95.69 280 ARG A CA 1
ATOM 2104 C C . ARG A 1 280 ? -2.219 8.139 27.173 1.00 95.69 280 ARG A C 1
ATOM 2106 O O . ARG A 1 280 ? -2.664 7.158 27.766 1.00 95.69 280 ARG A O 1
ATOM 2113 N N . ALA A 1 281 ? -3.006 9.076 26.648 1.00 95.25 281 ALA A N 1
ATOM 2114 C CA . ALA A 1 281 ? -4.464 8.989 26.674 1.00 95.25 281 ALA A CA 1
ATOM 2115 C C . ALA A 1 281 ? -4.985 7.797 25.852 1.00 95.25 281 ALA A C 1
ATOM 2117 O O . ALA A 1 281 ? -5.812 7.037 26.359 1.00 95.25 281 ALA A O 1
ATOM 2118 N N . VAL A 1 282 ? -4.456 7.592 24.641 1.00 96.56 282 VAL A N 1
ATOM 2119 C CA . VAL A 1 282 ? -4.779 6.443 23.780 1.00 96.56 282 VAL A CA 1
ATOM 2120 C C . VAL A 1 282 ? -4.385 5.133 24.463 1.00 96.56 282 VAL A C 1
ATOM 2122 O O . VAL A 1 282 ? -5.223 4.243 24.589 1.00 96.56 282 VAL A O 1
ATOM 2125 N N . SER A 1 283 ? -3.179 5.046 25.034 1.00 96.44 283 SER A N 1
ATOM 2126 C CA . SER A 1 283 ? -2.726 3.866 25.785 1.00 96.44 283 SER A CA 1
ATOM 2127 C C . SER A 1 283 ? -3.648 3.512 26.955 1.00 96.44 283 SER A C 1
ATOM 2129 O O . SER A 1 283 ? -3.942 2.340 27.191 1.00 96.44 283 SER A O 1
ATOM 2131 N N . LEU A 1 284 ? -4.132 4.509 27.704 1.00 95.75 284 LEU A N 1
ATOM 2132 C CA . LEU A 1 284 ? -5.074 4.276 28.802 1.00 95.75 284 LEU A CA 1
ATOM 2133 C C . LEU A 1 284 ? -6.420 3.749 28.299 1.00 95.75 284 LEU A C 1
ATOM 2135 O O . LEU A 1 284 ? -6.990 2.871 28.938 1.00 95.75 284 LEU A O 1
ATOM 2139 N N . MET A 1 285 ? -6.910 4.249 27.163 1.00 95.25 285 MET A N 1
ATOM 2140 C CA . MET A 1 285 ? -8.145 3.748 26.558 1.00 95.25 285 MET A CA 1
ATOM 2141 C C . MET A 1 285 ? -7.986 2.328 26.015 1.00 95.25 285 MET A C 1
ATOM 2143 O O . MET A 1 285 ? -8.861 1.500 26.258 1.00 95.25 285 MET A O 1
ATOM 2147 N N . ALA A 1 286 ? -6.873 2.031 25.342 1.00 95.75 286 ALA A N 1
ATOM 2148 C CA . ALA A 1 286 ? -6.591 0.710 24.784 1.00 95.75 286 ALA A CA 1
ATOM 2149 C C . ALA A 1 286 ? -6.479 -0.373 25.873 1.00 95.75 286 ALA A C 1
ATOM 2151 O O . ALA A 1 286 ? -6.947 -1.491 25.693 1.00 95.75 286 ALA A O 1
ATOM 2152 N N . ARG A 1 287 ? -5.948 -0.038 27.058 1.00 95.56 287 ARG A N 1
ATOM 2153 C CA . ARG A 1 287 ? -5.899 -0.962 28.213 1.00 95.56 287 ARG A CA 1
ATOM 2154 C C . ARG A 1 287 ? -7.274 -1.392 28.728 1.00 95.56 287 ARG A C 1
ATOM 2156 O O . ARG A 1 287 ? -7.365 -2.409 29.408 1.00 95.56 287 ARG A O 1
ATOM 2163 N N . GLU A 1 288 ? -8.315 -0.602 28.474 1.00 94.38 288 GLU A N 1
ATOM 2164 C CA . GLU A 1 288 ? -9.691 -0.897 28.890 1.00 94.38 288 GLU A CA 1
ATOM 2165 C C . GLU A 1 288 ? -10.499 -1.635 27.807 1.00 94.38 288 GLU A C 1
ATOM 2167 O O . GLU A 1 288 ? -11.692 -1.890 28.018 1.00 94.38 288 GLU A O 1
ATOM 2172 N N . HIS A 1 289 ? -9.869 -1.957 26.671 1.00 95.81 289 HIS A N 1
ATOM 2173 C CA . HIS A 1 289 ? -10.488 -2.679 25.568 1.00 95.81 289 HIS A CA 1
ATOM 2174 C C . HIS A 1 289 ? -10.928 -4.083 25.988 1.00 95.81 289 HIS A C 1
ATOM 2176 O O . HIS A 1 289 ? -10.225 -4.794 26.713 1.00 95.81 289 HIS A O 1
ATOM 2182 N N . ARG A 1 290 ? -12.103 -4.485 25.510 1.00 94.94 290 ARG A N 1
ATOM 2183 C CA . ARG A 1 290 ? -12.651 -5.836 25.626 1.00 94.94 290 ARG A CA 1
ATOM 2184 C C . ARG A 1 290 ? -13.084 -6.318 24.245 1.00 94.94 290 ARG A C 1
ATOM 2186 O O . ARG A 1 290 ? -13.359 -5.515 23.360 1.00 94.94 290 ARG A O 1
ATOM 2193 N N . GLU A 1 291 ? -13.186 -7.631 24.085 1.00 92.62 291 GLU A N 1
ATOM 2194 C CA . GLU A 1 291 ? -13.724 -8.226 22.862 1.00 92.62 291 GLU A CA 1
ATOM 2195 C C . GLU A 1 291 ? -15.130 -7.671 22.562 1.00 92.62 291 GLU A C 1
ATOM 2197 O O . GLU A 1 291 ? -16.003 -7.658 23.434 1.00 92.62 291 GLU A O 1
ATOM 2202 N N . GLY A 1 292 ? -15.327 -7.188 21.333 1.00 92.88 292 GLY A N 1
ATOM 2203 C CA . GLY A 1 292 ? -16.568 -6.554 20.879 1.00 92.88 292 GLY A CA 1
ATOM 2204 C C . GLY A 1 292 ? -16.674 -5.050 21.154 1.00 92.88 292 GLY A C 1
ATOM 2205 O O . GLY A 1 292 ? -17.634 -4.427 20.698 1.00 92.88 292 GLY A O 1
ATOM 2206 N N . ASP A 1 293 ? -15.720 -4.449 21.870 1.00 96.19 293 ASP A N 1
ATOM 2207 C CA . ASP A 1 293 ? -15.653 -2.995 22.008 1.00 96.19 293 ASP A CA 1
ATOM 2208 C C . ASP A 1 293 ? -15.267 -2.340 20.673 1.00 96.19 293 ASP A C 1
ATOM 2210 O O . ASP A 1 293 ? -14.495 -2.896 19.893 1.00 96.19 293 ASP A O 1
ATOM 2214 N N . VAL A 1 294 ? -15.767 -1.124 20.439 1.00 96.56 294 VAL A N 1
ATOM 2215 C CA . VAL A 1 294 ? -15.493 -0.352 19.218 1.00 96.56 294 VAL A CA 1
ATOM 2216 C C . VAL A 1 294 ? -15.027 1.057 19.576 1.00 96.56 294 VAL A C 1
ATOM 2218 O O . VAL A 1 294 ? -15.619 1.725 20.427 1.00 96.56 294 VAL A O 1
ATOM 2221 N N . TYR A 1 295 ? -13.986 1.546 18.913 1.00 96.88 295 TYR A N 1
ATOM 2222 C CA . TYR A 1 295 ? -13.502 2.918 19.014 1.00 96.88 295 TYR A CA 1
ATOM 2223 C C . TYR A 1 295 ? -13.915 3.716 17.784 1.00 96.88 295 TYR A C 1
ATOM 2225 O O . TYR A 1 295 ? -13.523 3.401 16.668 1.00 96.88 295 TYR A O 1
ATOM 2233 N N . VAL A 1 296 ? -14.669 4.790 17.993 1.00 94.56 296 VAL A N 1
ATOM 2234 C CA . VAL A 1 296 ? -15.001 5.752 16.943 1.00 94.56 296 VAL A CA 1
ATOM 2235 C C . VAL A 1 296 ? -14.102 6.967 17.067 1.00 94.56 296 VAL A C 1
ATOM 2237 O O . VAL A 1 296 ? -14.087 7.630 18.109 1.00 94.56 296 VAL A O 1
ATOM 2240 N N . ILE A 1 297 ? -13.395 7.272 15.990 1.00 93.38 297 ILE A N 1
ATOM 2241 C CA . ILE A 1 297 ? -12.500 8.415 15.864 1.00 93.38 297 ILE A CA 1
ATOM 2242 C C . ILE A 1 297 ? -13.209 9.453 15.002 1.00 93.38 297 ILE A C 1
ATOM 2244 O O . ILE A 1 297 ? -13.769 9.138 13.957 1.00 93.38 297 ILE A O 1
ATOM 2248 N N . THR A 1 298 ? -13.245 10.700 15.450 1.00 88.25 298 THR A N 1
ATOM 2249 C CA . THR A 1 298 ? -13.899 11.787 14.719 1.00 88.25 298 THR A CA 1
ATOM 2250 C C . THR A 1 298 ? -12.985 13.001 14.703 1.00 88.25 298 THR A C 1
ATOM 2252 O O . THR A 1 298 ? -12.753 13.607 15.752 1.00 88.25 298 THR A O 1
ATOM 2255 N N . GLY A 1 299 ? -12.491 13.345 13.514 1.00 82.00 299 GLY A N 1
ATOM 2256 C CA . GLY A 1 299 ? -11.807 14.599 13.204 1.00 82.00 299 GLY A CA 1
ATOM 2257 C C . GLY A 1 299 ? -12.596 15.361 12.142 1.00 82.00 299 GLY A C 1
ATOM 2258 O O . GLY A 1 299 ? -13.025 14.765 11.159 1.00 82.00 299 GLY A O 1
ATOM 2259 N N . CYS A 1 300 ? -12.836 16.649 12.366 1.00 74.38 300 CYS A N 1
ATOM 2260 C CA . CYS A 1 300 ? -13.564 17.513 11.441 1.00 74.38 300 CYS A CA 1
ATOM 2261 C C . CYS A 1 300 ? -13.043 18.943 11.542 1.00 74.38 300 CYS A C 1
ATOM 2263 O O . CYS A 1 300 ? -13.001 19.500 12.646 1.00 74.38 300 CYS A O 1
ATOM 2265 N N . ILE A 1 301 ? -12.792 19.554 10.386 1.00 65.06 301 ILE A N 1
ATOM 2266 C CA . ILE A 1 301 ? -12.679 21.002 10.233 1.00 65.06 301 ILE A CA 1
ATOM 2267 C C . ILE A 1 301 ? -13.859 21.563 9.460 1.00 65.06 301 ILE A C 1
ATOM 2269 O O . ILE A 1 301 ? -14.479 20.913 8.625 1.00 65.06 301 ILE A O 1
ATOM 2273 N N . ASP A 1 302 ? -14.200 22.794 9.816 1.00 55.19 302 ASP A N 1
ATOM 2274 C CA . ASP A 1 302 ? -15.425 23.465 9.395 1.00 55.19 302 ASP A CA 1
ATOM 2275 C C . ASP A 1 302 ? -15.200 24.507 8.292 1.00 55.19 302 ASP A C 1
ATOM 2277 O O . ASP A 1 302 ? -16.156 24.986 7.695 1.00 55.19 302 ASP A O 1
ATOM 2281 N N . VAL A 1 303 ? -13.950 24.892 8.020 1.00 52.62 303 VAL A N 1
ATOM 2282 C CA . VAL A 1 303 ? -13.712 26.176 7.349 1.00 52.62 303 VAL A CA 1
ATOM 2283 C C . VAL A 1 303 ? -14.039 26.122 5.853 1.00 52.62 303 VAL A C 1
ATOM 2285 O O . VAL A 1 303 ? -14.730 27.023 5.389 1.00 52.62 303 VAL A O 1
ATOM 2288 N N . ASP A 1 304 ? -13.679 25.050 5.135 1.00 52.69 304 ASP A N 1
ATOM 2289 C CA . ASP A 1 304 ? -13.808 25.018 3.663 1.00 52.69 304 ASP A CA 1
ATOM 2290 C C . ASP A 1 304 ? -14.346 23.690 3.089 1.00 52.69 304 ASP A C 1
ATOM 2292 O O . ASP A 1 304 ? -14.417 23.503 1.875 1.00 52.69 304 ASP A O 1
ATOM 2296 N N . GLY A 1 305 ? -14.748 22.744 3.946 1.00 52.59 305 GLY A N 1
ATOM 2297 C CA . GLY A 1 305 ? -15.169 21.395 3.536 1.00 52.59 305 GLY A CA 1
ATOM 2298 C C . GLY A 1 305 ? -14.012 20.449 3.180 1.00 52.59 305 GLY A C 1
ATOM 2299 O O . GLY A 1 305 ? -14.215 19.234 3.160 1.00 52.59 305 GLY A O 1
ATOM 2300 N N . GLU A 1 306 ? -12.806 20.983 2.985 1.00 60.38 306 GLU A N 1
ATOM 2301 C CA . GLU A 1 306 ? -11.554 20.226 2.960 1.00 60.38 306 GLU A CA 1
ATOM 2302 C C . GLU A 1 306 ? -11.306 19.642 4.354 1.00 60.38 306 GLU A C 1
ATOM 2304 O O . GLU A 1 306 ? -11.316 20.373 5.338 1.00 60.38 306 GLU A O 1
ATOM 2309 N N . ASN A 1 307 ? -11.153 18.321 4.459 1.00 70.06 307 ASN A N 1
ATOM 2310 C CA . ASN A 1 307 ? -11.011 17.615 5.738 1.00 70.06 307 ASN A CA 1
ATOM 2311 C C . ASN A 1 307 ? -9.747 16.750 5.801 1.00 70.06 307 ASN A C 1
ATOM 2313 O O . ASN A 1 307 ? -9.597 15.973 6.741 1.00 70.06 307 ASN A O 1
ATOM 2317 N N . ASP A 1 308 ? -8.836 16.891 4.840 1.00 74.12 308 ASP A N 1
ATOM 2318 C CA . ASP A 1 308 ? -7.710 15.974 4.646 1.00 74.12 308 ASP A CA 1
ATOM 2319 C C . ASP A 1 308 ? -6.792 15.930 5.876 1.00 74.12 308 ASP A C 1
ATOM 2321 O O . ASP A 1 308 ? -6.510 14.852 6.393 1.00 74.12 308 ASP A O 1
ATOM 2325 N N . ILE A 1 309 ? -6.440 17.089 6.445 1.00 77.69 309 ILE A N 1
ATOM 2326 C CA . ILE A 1 309 ? -5.621 17.183 7.671 1.00 77.69 309 ILE A CA 1
ATOM 2327 C C . ILE A 1 309 ? -6.339 16.549 8.873 1.00 77.69 309 ILE A C 1
ATOM 2329 O O . ILE A 1 309 ? -5.743 15.825 9.671 1.00 77.69 309 ILE A O 1
ATOM 2333 N N . SER A 1 310 ? -7.638 16.815 9.027 1.00 79.12 310 SER A N 1
ATOM 2334 C CA . SER A 1 310 ? -8.450 16.247 10.110 1.00 79.12 310 SER A CA 1
ATOM 2335 C C . SER A 1 310 ? -8.593 14.728 9.982 1.00 79.12 310 SER A C 1
ATOM 2337 O O . SER A 1 310 ? -8.584 14.024 10.995 1.00 79.12 310 SER A O 1
ATOM 2339 N N . GLN A 1 311 ? -8.685 14.219 8.751 1.00 80.62 311 GLN A N 1
ATOM 2340 C CA . GLN A 1 311 ? -8.671 12.791 8.463 1.00 80.62 311 GLN A CA 1
ATOM 2341 C C . GLN A 1 311 ? -7.307 12.192 8.788 1.00 80.62 311 GLN A C 1
ATOM 2343 O O . GLN A 1 311 ? -7.262 11.246 9.560 1.00 80.62 311 GLN A O 1
ATOM 2348 N N . GLU A 1 312 ? -6.202 12.774 8.321 1.00 81.75 312 GLU A N 1
ATOM 2349 C CA . GLU A 1 312 ? -4.843 12.314 8.648 1.00 81.75 312 GLU A CA 1
ATOM 2350 C C . GLU A 1 312 ? -4.597 12.245 10.160 1.00 81.75 312 GLU A C 1
ATOM 2352 O O . GLU A 1 312 ? -4.056 11.267 10.674 1.00 81.75 312 GLU A O 1
ATOM 2357 N N . ARG A 1 313 ? -5.077 13.233 10.919 1.00 86.69 313 ARG A N 1
ATOM 2358 C CA . ARG A 1 313 ? -5.024 13.194 12.388 1.00 86.69 313 ARG A CA 1
ATOM 2359 C C . ARG A 1 313 ? -5.857 12.053 12.976 1.00 86.69 313 ARG A C 1
ATOM 2361 O O . ARG A 1 313 ? -5.452 11.464 13.976 1.00 86.69 313 ARG A O 1
ATOM 2368 N N . ALA A 1 314 ? -7.013 11.741 12.393 1.00 88.44 314 ALA A N 1
ATOM 2369 C CA . ALA A 1 314 ? -7.827 10.604 12.812 1.00 88.44 314 ALA A CA 1
ATOM 2370 C C . ALA A 1 314 ? -7.138 9.262 12.502 1.00 88.44 314 ALA A C 1
ATOM 2372 O O . ALA A 1 314 ? -7.114 8.398 13.379 1.00 88.44 314 ALA A O 1
ATOM 2373 N N . LEU A 1 315 ? -6.509 9.130 11.327 1.00 86.75 315 LEU A N 1
ATOM 2374 C CA . LEU A 1 315 ? -5.675 7.976 10.961 1.00 86.75 315 LEU A CA 1
ATOM 2375 C C . LEU A 1 315 ? -4.552 7.781 11.967 1.00 86.75 315 LEU A C 1
ATOM 2377 O O . LEU A 1 315 ? -4.351 6.688 12.485 1.00 86.75 315 LEU A O 1
ATOM 2381 N N . ARG A 1 316 ? -3.879 8.869 12.345 1.00 89.75 316 ARG A N 1
ATOM 2382 C CA . ARG A 1 316 ? -2.792 8.795 13.317 1.00 89.75 316 ARG A CA 1
ATOM 2383 C C . ARG A 1 316 ? -3.242 8.268 14.682 1.00 89.75 316 ARG A C 1
ATOM 2385 O O . ARG A 1 316 ? -2.488 7.584 15.372 1.00 89.75 316 ARG A O 1
ATOM 2392 N N . VAL A 1 317 ? -4.469 8.584 15.096 1.00 93.06 317 VAL A N 1
ATOM 2393 C CA . VAL A 1 317 ? -5.065 8.037 16.328 1.00 93.06 317 VAL A CA 1
ATOM 2394 C C . VAL A 1 317 ? -5.396 6.554 16.173 1.00 93.06 317 VAL A C 1
ATOM 2396 O O . VAL A 1 317 ? -5.215 5.796 17.126 1.00 93.06 317 VAL A O 1
ATOM 2399 N N . GLU A 1 318 ? -5.866 6.137 14.999 1.00 92.12 318 GLU A N 1
ATOM 2400 C CA . GLU A 1 318 ? -6.112 4.729 14.683 1.00 92.12 318 GLU A CA 1
ATOM 2401 C C . GLU A 1 318 ? -4.820 3.911 14.726 1.00 92.12 318 GLU A C 1
ATOM 2403 O O . GLU A 1 318 ? -4.767 2.904 15.427 1.00 92.12 318 GLU A O 1
ATOM 2408 N N . GLU A 1 319 ? -3.754 4.380 14.078 1.00 88.94 319 GLU A N 1
ATOM 2409 C CA . GLU A 1 319 ? -2.425 3.760 14.127 1.00 88.94 319 GLU A CA 1
ATOM 2410 C C . GLU A 1 319 ? -1.914 3.607 15.565 1.00 88.94 319 GLU A C 1
ATOM 2412 O O . GLU A 1 319 ? -1.398 2.557 15.948 1.00 88.94 319 GLU A O 1
ATOM 2417 N N . GLU A 1 320 ? -2.083 4.634 16.406 1.00 94.31 320 GLU A N 1
ATOM 2418 C CA . GLU A 1 320 ? -1.671 4.553 17.810 1.00 94.31 320 GLU A CA 1
ATOM 2419 C C . GLU A 1 320 ? -2.510 3.513 18.581 1.00 94.31 320 GLU A C 1
ATOM 2421 O O . GLU A 1 320 ? -1.961 2.776 19.404 1.00 94.31 320 GLU A O 1
ATOM 2426 N N . LEU A 1 321 ? -3.816 3.385 18.305 1.00 95.25 321 LEU A N 1
ATOM 2427 C CA . LEU A 1 321 ? -4.649 2.311 18.869 1.00 95.25 321 LEU A CA 1
ATOM 2428 C C . LEU A 1 321 ? -4.155 0.930 18.417 1.00 95.25 321 LEU A C 1
ATOM 2430 O O . LEU A 1 321 ? -4.012 0.033 19.254 1.00 95.25 321 LEU A O 1
ATOM 2434 N N . ARG A 1 322 ? -3.833 0.770 17.130 1.00 91.00 322 ARG A N 1
ATOM 2435 C CA . ARG A 1 322 ? -3.281 -0.474 16.574 1.00 91.00 322 ARG A CA 1
ATOM 2436 C C . ARG A 1 322 ? -1.949 -0.847 17.207 1.00 91.00 322 ARG A C 1
ATOM 2438 O O . ARG A 1 322 ? -1.759 -1.995 17.599 1.00 91.00 322 ARG A O 1
ATOM 2445 N N . SER A 1 323 ? -1.078 0.133 17.449 1.00 90.06 323 SER A N 1
ATOM 2446 C CA . SER A 1 323 ? 0.193 -0.070 18.162 1.00 90.06 323 SER A CA 1
ATOM 2447 C C . SER A 1 323 ? 0.016 -0.622 19.590 1.00 90.06 323 SER A C 1
ATOM 2449 O O . SER A 1 323 ? 0.949 -1.168 20.184 1.00 90.06 323 SER A O 1
ATOM 2451 N N . HIS A 1 324 ? -1.195 -0.511 20.147 1.00 94.50 324 HIS A N 1
ATOM 2452 C CA . HIS A 1 324 ? -1.592 -1.077 21.433 1.00 94.50 324 HIS A CA 1
ATOM 2453 C C . HIS A 1 324 ? -2.405 -2.378 21.326 1.00 94.50 324 HIS A C 1
ATOM 2455 O O . HIS A 1 324 ? -2.942 -2.839 22.335 1.00 94.50 324 HIS A O 1
ATOM 2461 N N . GLY A 1 325 ? -2.455 -2.997 20.145 1.00 91.25 325 GLY A N 1
ATOM 2462 C CA . GLY A 1 325 ? -3.109 -4.282 19.904 1.00 91.25 325 GLY A CA 1
ATOM 2463 C C . GLY A 1 325 ? -4.619 -4.194 19.686 1.00 91.25 325 GLY A C 1
ATOM 2464 O O . GLY A 1 325 ? -5.301 -5.210 19.805 1.00 91.25 325 GLY A O 1
ATOM 2465 N N . ILE A 1 326 ? -5.156 -3.003 19.402 1.00 94.06 326 ILE A N 1
ATOM 2466 C CA . ILE A 1 326 ? -6.554 -2.854 18.988 1.00 94.06 326 ILE A CA 1
ATOM 2467 C C . ILE A 1 326 ? -6.659 -3.215 17.509 1.00 94.06 326 ILE A C 1
ATOM 2469 O O . ILE A 1 326 ? -5.986 -2.614 16.675 1.00 94.06 326 ILE A O 1
ATOM 2473 N N . ALA A 1 327 ? -7.499 -4.195 17.191 1.00 88.81 327 ALA A N 1
ATOM 2474 C CA . ALA A 1 327 ? -7.674 -4.654 15.822 1.00 88.81 327 ALA A CA 1
ATOM 2475 C C . ALA A 1 327 ? -8.371 -3.591 14.952 1.00 88.81 327 ALA A C 1
ATOM 2477 O O . ALA A 1 327 ? -9.210 -2.832 15.446 1.00 88.81 327 ALA A O 1
ATOM 2478 N N . ALA A 1 328 ? -8.050 -3.547 13.657 1.00 84.62 328 ALA A N 1
ATOM 2479 C CA . ALA A 1 328 ? -8.594 -2.549 12.733 1.00 84.62 328 ALA A CA 1
ATOM 2480 C C . ALA A 1 328 ? -10.124 -2.652 12.594 1.00 84.62 328 ALA A C 1
ATOM 2482 O O . ALA A 1 328 ? -10.815 -1.664 12.371 1.00 84.62 328 ALA A O 1
ATOM 2483 N N . GLU A 1 329 ? -10.714 -3.833 12.760 1.00 86.75 329 GLU A N 1
ATOM 2484 C CA . GLU A 1 329 ? -12.167 -4.022 12.793 1.00 86.75 329 GLU A CA 1
ATOM 2485 C C . GLU A 1 329 ? -12.837 -3.385 14.022 1.00 86.75 329 GLU A C 1
ATOM 2487 O O . GLU A 1 329 ? -14.020 -3.050 13.970 1.00 86.75 329 GLU A O 1
ATOM 2492 N N . ALA A 1 330 ? -12.087 -3.171 15.106 1.00 93.75 330 ALA A N 1
ATOM 2493 C CA . ALA A 1 330 ? -12.564 -2.531 16.328 1.00 93.75 330 ALA A CA 1
ATOM 2494 C C . ALA A 1 330 ? -12.418 -1.001 16.299 1.00 93.75 330 ALA A C 1
ATOM 2496 O O . ALA A 1 330 ? -12.806 -0.329 17.256 1.00 93.75 330 ALA A O 1
ATOM 2497 N N . THR A 1 331 ? -11.873 -0.423 15.231 1.00 93.81 331 THR A N 1
ATOM 2498 C CA . THR A 1 331 ? -11.752 1.027 15.036 1.00 93.81 331 THR A CA 1
ATOM 2499 C C . THR A 1 331 ? -12.661 1.499 13.906 1.00 93.81 331 THR A C 1
ATOM 2501 O O . THR A 1 331 ? -12.952 0.774 12.959 1.00 93.81 331 THR A O 1
ATOM 2504 N N . TYR A 1 332 ? -13.159 2.726 13.992 1.00 92.31 332 TYR A N 1
ATOM 2505 C CA . TYR A 1 332 ? -13.952 3.346 12.937 1.00 92.31 332 TYR A CA 1
ATOM 2506 C C . TYR A 1 332 ? -13.660 4.842 12.878 1.00 92.31 332 TYR A C 1
ATOM 2508 O O . TYR A 1 332 ? -13.994 5.583 13.807 1.00 92.31 332 TYR A O 1
ATOM 2516 N N . VAL A 1 333 ? -13.053 5.297 11.784 1.00 89.44 333 VAL A N 1
ATOM 2517 C CA . VAL A 1 333 ? -12.907 6.724 11.495 1.00 89.44 333 VAL A CA 1
ATOM 2518 C C . VAL A 1 333 ? -14.222 7.214 10.899 1.00 89.44 333 VAL A C 1
ATOM 2520 O O . VAL A 1 333 ? -14.578 6.891 9.772 1.00 89.44 333 VAL A O 1
ATOM 2523 N N . SER A 1 334 ? -14.978 7.975 11.685 1.00 85.69 334 SER A N 1
ATOM 2524 C CA . SER A 1 334 ? -16.245 8.538 11.232 1.00 85.69 334 SER A CA 1
ATOM 2525 C C . SER A 1 334 ? -15.992 9.550 10.116 1.00 85.69 334 SER A C 1
ATOM 2527 O O . SER A 1 334 ? -15.168 10.450 10.315 1.00 85.69 334 SER A O 1
ATOM 2529 N N . PRO A 1 335 ? -16.757 9.507 9.007 1.00 76.50 335 PRO A N 1
ATOM 2530 C CA . PRO A 1 335 ? -16.727 10.576 8.026 1.00 76.50 335 PRO A CA 1
ATOM 2531 C C . PRO A 1 335 ? -17.132 11.886 8.696 1.00 76.50 335 PRO A C 1
ATOM 2533 O O . PRO A 1 335 ? -17.870 11.906 9.693 1.00 76.50 335 PRO A O 1
ATOM 2536 N N . CYS A 1 336 ? -16.658 12.997 8.143 1.00 72.31 336 CYS A N 1
ATOM 2537 C CA . CYS A 1 336 ? -17.028 14.293 8.670 1.00 72.31 336 CYS A CA 1
ATOM 2538 C C . CYS A 1 336 ? -18.471 14.634 8.268 1.00 72.31 336 CYS A C 1
ATOM 2540 O O . CYS A 1 336 ? -18.743 15.016 7.134 1.00 72.31 336 CYS A O 1
ATOM 2542 N N . VAL A 1 337 ? -19.418 14.483 9.203 1.00 58.38 337 VAL A N 1
ATOM 2543 C CA . VAL A 1 337 ? -20.854 14.729 8.966 1.00 58.38 337 VAL A CA 1
ATOM 2544 C C . VAL A 1 337 ? -21.386 15.861 9.852 1.00 58.38 337 VAL A C 1
ATOM 2546 O O . VAL A 1 337 ? -22.412 15.705 10.507 1.00 58.38 337 VAL A O 1
ATOM 2549 N N . ARG A 1 338 ? -20.677 16.998 9.927 1.00 54.78 338 ARG A N 1
ATOM 2550 C CA . ARG A 1 338 ? -21.226 18.353 10.178 1.00 54.78 338 ARG A CA 1
ATOM 2551 C C . ARG A 1 338 ? -20.142 19.356 10.564 1.00 54.78 338 ARG A C 1
ATOM 2553 O O . ARG A 1 338 ? -19.354 19.113 11.471 1.00 54.78 338 ARG A O 1
ATOM 2560 N N . ALA A 1 339 ? -20.303 20.538 9.980 1.00 43.84 339 ALA A N 1
ATOM 2561 C CA . ALA A 1 339 ? -19.835 21.843 10.416 1.00 43.84 339 ALA A CA 1
ATOM 2562 C C . ALA A 1 339 ? -19.996 22.076 11.930 1.00 43.84 339 ALA A C 1
ATOM 2564 O O . ALA A 1 339 ? -21.095 22.376 12.415 1.00 43.84 339 ALA A O 1
ATOM 2565 N N . SER A 1 340 ? -18.922 21.938 12.707 1.00 45.94 340 SER A N 1
ATOM 2566 C CA . SER A 1 340 ? -18.860 22.599 14.008 1.00 45.94 340 SER A CA 1
ATOM 2567 C C . SER A 1 340 ? -18.370 24.021 13.771 1.00 45.94 340 SER A C 1
ATOM 2569 O O . SER A 1 340 ? -17.166 24.190 13.632 1.00 45.94 340 SER A O 1
ATOM 2571 N N . TYR A 1 341 ? -19.296 24.992 13.740 1.00 46.75 341 TYR A N 1
ATOM 2572 C CA . TYR A 1 341 ? -19.037 26.430 13.559 1.00 46.75 341 TYR A CA 1
ATOM 2573 C C . TYR A 1 341 ? -17.744 26.882 14.251 1.00 46.75 341 TYR A C 1
ATOM 2575 O O . TYR A 1 341 ? -17.754 27.222 15.438 1.00 46.75 341 TYR A O 1
ATOM 2583 N N . ARG A 1 342 ? -16.638 26.897 13.508 1.00 53.41 342 ARG A N 1
ATOM 2584 C CA . ARG A 1 342 ? -15.411 27.585 13.891 1.00 53.41 342 ARG A CA 1
ATOM 2585 C C . ARG A 1 342 ? -15.346 28.865 13.098 1.00 53.41 342 ARG A C 1
ATOM 2587 O O . ARG A 1 342 ? -15.614 28.916 11.902 1.00 53.41 342 ARG A O 1
ATOM 2594 N N . HIS A 1 343 ? -15.017 29.940 13.799 1.00 52.44 343 HIS A N 1
ATOM 2595 C CA . HIS A 1 343 ? -14.769 31.197 13.124 1.00 52.44 343 HIS A CA 1
ATOM 2596 C C . HIS A 1 343 ? -13.561 30.994 12.189 1.00 52.44 343 HIS A C 1
ATOM 2598 O O . HIS A 1 343 ? -12.575 30.427 12.648 1.00 52.44 343 HIS A O 1
ATOM 2604 N N . PRO A 1 344 ? -13.552 31.506 10.947 1.00 52.84 344 PRO A N 1
ATOM 2605 C CA . PRO A 1 344 ? -12.410 31.397 10.019 1.00 52.84 344 PRO A CA 1
ATOM 2606 C C . PRO A 1 344 ? -11.077 31.989 10.523 1.00 52.84 344 PRO A C 1
ATOM 2608 O O . PRO A 1 344 ? -10.079 31.983 9.817 1.00 52.84 344 PRO A O 1
ATOM 2611 N N . LEU A 1 345 ? -11.070 32.564 11.729 1.00 54.69 345 LEU A N 1
ATOM 2612 C CA . LEU A 1 345 ? -9.899 33.130 12.404 1.00 54.69 345 LEU A CA 1
ATOM 2613 C C . LEU A 1 345 ? -9.514 32.324 13.659 1.00 54.69 345 LEU A C 1
ATOM 2615 O O . LEU A 1 345 ? -8.625 32.739 14.399 1.00 54.69 345 LEU A O 1
ATOM 2619 N N . ASP A 1 346 ? -10.215 31.225 13.947 1.00 59.81 346 ASP A N 1
ATOM 2620 C CA . ASP A 1 346 ? -9.959 30.369 15.099 1.00 59.81 346 ASP A CA 1
ATOM 2621 C C . ASP A 1 346 ? -8.781 29.436 14.805 1.00 59.81 346 ASP A C 1
ATOM 2623 O O . ASP A 1 346 ? -8.931 28.387 14.183 1.00 59.81 346 ASP A O 1
ATOM 2627 N N . THR A 1 347 ? -7.604 29.831 15.286 1.00 58.66 347 THR A N 1
ATOM 2628 C CA . THR A 1 347 ? -6.365 29.048 15.216 1.00 58.66 347 THR A CA 1
ATOM 2629 C C . THR A 1 347 ? -6.214 28.072 16.386 1.00 58.66 347 THR A C 1
ATOM 2631 O O . THR A 1 347 ? -5.111 27.585 16.642 1.00 58.66 347 THR A O 1
ATOM 2634 N N . SER A 1 348 ? -7.280 27.810 17.156 1.00 58.50 348 SER A N 1
ATOM 2635 C CA . SER A 1 348 ? -7.227 26.816 18.229 1.00 58.50 348 SER A CA 1
ATOM 2636 C C . SER A 1 348 ? -6.869 25.444 17.648 1.00 58.50 348 SER A C 1
ATOM 2638 O O . SER A 1 348 ? -7.323 25.112 16.554 1.00 58.50 348 SER A O 1
ATOM 2640 N N . PRO A 1 349 ? -6.118 24.597 18.360 1.00 63.69 349 PRO A N 1
ATOM 2641 C CA . PRO A 1 349 ? -5.808 23.257 17.873 1.00 63.69 349 PRO A CA 1
ATOM 2642 C C . PRO A 1 349 ? -7.091 22.466 17.572 1.00 63.69 349 PRO A C 1
ATOM 2644 O O . PRO A 1 349 ? -8.110 22.607 18.265 1.00 63.69 349 PRO A O 1
ATOM 2647 N N . GLU A 1 350 ? -7.070 21.681 16.497 1.00 70.94 350 GLU A N 1
ATOM 2648 C CA . GLU A 1 350 ? -8.213 20.871 16.075 1.00 70.94 350 GLU A CA 1
ATOM 2649 C C . GLU A 1 350 ? -8.361 19.648 16.986 1.00 70.94 350 GLU A C 1
ATOM 2651 O O . GLU A 1 350 ? -7.420 18.861 17.133 1.00 70.94 350 GLU A O 1
ATOM 2656 N N . PRO A 1 351 ? -9.528 19.473 17.629 1.00 82.50 351 PRO A N 1
ATOM 2657 C CA . PRO A 1 351 ? -9.751 18.339 18.500 1.00 82.50 351 PRO A CA 1
ATOM 2658 C C . PRO A 1 351 ? -10.101 17.092 17.687 1.00 82.50 351 PRO A C 1
ATOM 2660 O O . PRO A 1 351 ? -11.074 17.089 16.935 1.00 82.50 351 PRO A O 1
ATOM 2663 N N . ILE A 1 352 ? -9.401 15.992 17.949 1.00 88.19 352 ILE A N 1
ATOM 2664 C CA . ILE A 1 352 ? -9.860 14.657 17.562 1.00 88.19 352 ILE A CA 1
ATOM 2665 C C . ILE A 1 352 ? -10.653 14.070 18.723 1.00 88.19 352 ILE A C 1
ATOM 2667 O O . ILE A 1 352 ? -10.179 13.984 19.856 1.00 88.19 352 ILE A O 1
ATOM 2671 N N . THR A 1 353 ? -11.896 13.676 18.469 1.00 91.38 353 THR A N 1
ATOM 2672 C CA . THR A 1 353 ? -12.702 12.960 19.458 1.00 91.38 353 THR A CA 1
ATOM 2673 C C . THR A 1 353 ? -12.500 11.461 19.288 1.00 91.38 353 THR A C 1
ATOM 2675 O O . THR A 1 353 ? -12.819 10.912 18.241 1.00 91.38 353 THR A O 1
ATOM 2678 N N . LEU A 1 354 ? -12.055 10.793 20.350 1.00 95.06 354 LEU A N 1
ATOM 2679 C CA . LEU A 1 354 ? -11.984 9.340 20.453 1.00 95.06 354 LEU A CA 1
ATOM 2680 C C . LEU A 1 354 ? -13.088 8.850 21.400 1.00 95.06 354 LEU A C 1
ATOM 2682 O O . LEU A 1 354 ? -13.082 9.156 22.596 1.00 95.06 354 LEU A O 1
ATOM 2686 N N . THR A 1 355 ? -14.061 8.111 20.873 1.00 95.69 355 THR A N 1
ATOM 2687 C CA . THR A 1 355 ? -15.196 7.577 21.638 1.00 95.69 355 THR A CA 1
ATOM 2688 C C . THR A 1 355 ? -15.119 6.061 21.705 1.00 95.69 355 THR A C 1
ATOM 2690 O O . THR A 1 355 ? -15.132 5.392 20.683 1.00 95.69 355 THR A O 1
ATOM 2693 N N . HIS A 1 356 ? -15.080 5.517 22.913 1.00 97.06 356 HIS A N 1
ATOM 2694 C CA . HIS A 1 356 ? -15.101 4.085 23.184 1.00 97.06 356 HIS A CA 1
ATOM 2695 C C . HIS A 1 356 ? -16.537 3.634 23.437 1.00 97.06 356 HIS A C 1
ATOM 2697 O O . HIS A 1 356 ? -17.217 4.151 24.333 1.00 97.06 356 HIS A O 1
ATOM 2703 N N . TYR A 1 357 ? -16.985 2.680 22.636 1.00 96.81 357 TYR A N 1
ATOM 2704 C CA . TYR A 1 357 ? -18.278 2.025 22.711 1.00 96.81 357 TYR A CA 1
ATOM 2705 C C . TYR A 1 357 ? -18.132 0.579 23.175 1.00 96.81 357 TYR A C 1
ATOM 2707 O O . TYR A 1 357 ? -17.131 -0.075 22.885 1.00 96.81 357 TYR A O 1
ATOM 2715 N N . ARG A 1 358 ? -19.163 0.079 23.857 1.00 95.81 358 ARG A N 1
ATOM 2716 C CA . ARG A 1 358 ? -19.284 -1.325 24.264 1.00 95.81 358 ARG A CA 1
ATOM 2717 C C . ARG A 1 358 ? -20.599 -1.928 23.783 1.00 95.81 358 ARG A C 1
ATOM 2719 O O . ARG A 1 358 ? -21.579 -1.189 23.699 1.00 95.81 358 ARG A O 1
ATOM 2726 N N . PRO A 1 359 ? -20.677 -3.243 23.539 1.00 94.44 359 PRO A N 1
ATOM 2727 C CA . PRO A 1 359 ? -21.941 -3.908 23.251 1.00 94.44 359 PRO A CA 1
ATOM 2728 C C . PRO A 1 359 ? -22.961 -3.695 24.373 1.00 94.44 359 PRO A C 1
ATOM 2730 O O . PRO A 1 359 ? -22.660 -3.876 25.558 1.00 94.44 359 PRO A O 1
ATOM 2733 N N . THR A 1 360 ? -24.191 -3.331 24.014 1.00 88.75 360 THR A N 1
ATOM 2734 C CA . THR A 1 360 ? -25.276 -3.181 24.987 1.00 88.75 360 THR A CA 1
ATOM 2735 C C . THR A 1 360 ? -25.530 -4.514 25.697 1.00 88.75 360 THR A C 1
ATOM 2737 O O . THR A 1 360 ? -25.774 -5.535 25.059 1.00 88.75 360 THR A O 1
ATOM 2740 N N . GLY A 1 361 ? -25.483 -4.512 27.032 1.00 78.12 361 GLY A N 1
ATOM 2741 C CA . GLY A 1 361 ? -25.683 -5.719 27.844 1.00 78.12 361 GLY A CA 1
ATOM 2742 C C . GLY A 1 361 ? -24.408 -6.499 28.183 1.00 78.12 361 GLY A C 1
ATOM 2743 O O . GLY A 1 361 ? -24.503 -7.527 28.855 1.00 78.12 361 GLY A O 1
ATOM 2744 N N . ALA A 1 362 ? -23.223 -6.015 27.794 1.00 67.00 362 ALA A N 1
ATOM 2745 C CA . ALA A 1 362 ? -21.967 -6.520 28.341 1.00 67.00 362 ALA A CA 1
ATOM 2746 C C . ALA A 1 362 ? -21.927 -6.284 29.866 1.00 67.00 362 ALA A C 1
ATOM 2748 O O . ALA A 1 362 ? -22.184 -5.177 30.346 1.00 67.00 362 ALA A O 1
ATOM 2749 N N . ALA A 1 363 ? -21.643 -7.329 30.651 1.00 57.59 363 ALA A N 1
ATOM 2750 C CA . ALA A 1 363 ? -21.534 -7.210 32.105 1.00 57.59 363 ALA A CA 1
ATOM 2751 C C . ALA A 1 363 ? -20.432 -6.193 32.472 1.00 57.59 363 ALA A C 1
ATOM 2753 O O . ALA A 1 363 ? -19.324 -6.252 31.932 1.00 57.59 363 ALA A O 1
ATOM 2754 N N . ARG A 1 364 ? -20.763 -5.236 33.349 1.00 56.00 364 ARG A N 1
ATOM 2755 C CA . ARG A 1 364 ? -19.890 -4.103 33.704 1.00 56.00 364 ARG A CA 1
ATOM 2756 C C . ARG A 1 364 ? -18.599 -4.544 34.381 1.00 56.00 364 ARG A C 1
ATOM 2758 O O . ARG A 1 364 ? -18.704 -5.238 35.414 1.00 56.00 364 ARG A O 1
#

Foldseek 3Di:
DDDDDDDDDDDDDDDDDDDDDDPDPDPDPPPPPPLPQDDDDQLVLLAAPPQGDCPQSVPDDPLRLVQLLLVLLLFLLLQCLALVNPQLPDEAEEARDPHSSRSNNNSLSVVLRHHYDYDPDDPAQQYKDWDWDWDADPVGIWIKIWIDGRQKIWIFIWDADPSGAIATADEIEIERRPDRDDRFSLNVLSLLQQDQDKHWGWYQHPVVRDTGDTDTDGSDNPSNQPPVRGQGSNNSSVVSVLVVLVVDDDPPCVQKDFPDKDKQFDDPQDLQDSDPVSLVVLLVVLVVDDPQKAKEKEFDDAQPRDCPSSSSNSVSSLVSSVVSVDDPVRYHHDDPDDHPDDDPPDPGTTIMMIIMIHGPPDDD

Sequence (364 aa):
MKARSVALALAMLAGALMQGCASGSNPRPSGAGAIEKPTGVSWETFVPNVSGGTEALETSSPLELHRLSLVATNLVSAAAQIPALDADDTVLQVQRPTSAFGNVLFKTFEDVGYALRVVATDLGPRYVSYSRYMGEGDRGNVLEFRLAIGDISLERQFRIDDDGYIYPASLLRIDGSDHSPDVAALDVIFSEQGSDATFVSGVLLGDSGEIVGVDEKVSADYSAARADERTSASALVEAARRQRMLEKEAPDFERLEKYRRTVLIMEGDNTEYLGDGNKRAVSLMAREHREGDVYVITGCIDVDGENDISQERALRVEEELRSHGIAAEATYVSPCVRASYRHPLDTSPEPITLTHYRPTGAAR

Secondary structure (DSSP, 8-state):
-------------------------PPP--------------GGGG--TTT---HHHHTS-HHHHHHHHHHHHHHHHHHHT-GGG-TTT-EEEEPPP-SHHHHHHHHHHHHTTPEEEE-SS--STTBEEEEEEEEEETTEEEEEEEEEETTEEEEEEEEE-TTS-EEE-S-EEEES-S--TT----THHHHTT-S--EEEEEEEETTTTEEEEEEEEEPP------TTTSPPHHHHHHHHHHHHHHHSPPP-GGGEEEEEEEEEE--SS-SS---HHHHHHHHHHHTT--TT-EEEEE----SSS--HHHHHHHHHHHHHHHHTT--GGGEEE----------TT--SPPEEEEEEEEETT---

Radius of gyration: 25.54 Å; chains: 1; bounding box: 85×62×65 Å

pLDDT: mean 79.82, std 18.84, range [31.45, 98.12]